Protein AF-K6UCL4-F1 (afdb_monomer_lite)

pLDDT: mean 77.64, std 16.26, range [32.66, 95.5]

Structure (mmCIF, N/CA/C/O backbone):
data_AF-K6UCL4-F1
#
_entry.id   AF-K6UCL4-F1
#
loop_
_atom_site.group_PDB
_atom_site.id
_atom_site.type_symbol
_atom_site.label_atom_id
_atom_site.label_alt_id
_atom_site.label_comp_id
_atom_site.label_asym_id
_atom_site.label_entity_id
_atom_site.label_seq_id
_atom_site.pdbx_PDB_ins_code
_atom_site.Cartn_x
_atom_site.Cartn_y
_atom_site.Cartn_z
_atom_site.occupancy
_atom_site.B_iso_or_equiv
_atom_site.auth_seq_id
_atom_site.auth_comp_id
_atom_site.auth_asym_id
_atom_site.auth_atom_id
_atom_site.pdbx_PDB_model_num
ATOM 1 N N . TYR A 1 1 ? 11.240 19.351 38.675 1.00 34.25 1 TYR A N 1
ATOM 2 C CA . TYR A 1 1 ? 10.364 18.178 38.862 1.00 34.25 1 TYR A CA 1
ATOM 3 C C . TYR A 1 1 ? 9.227 18.257 37.855 1.00 34.25 1 TYR A C 1
ATOM 5 O O . TYR A 1 1 ? 8.296 19.022 38.054 1.00 34.25 1 TYR A O 1
ATOM 13 N N . VAL A 1 2 ? 9.339 17.545 36.731 1.00 32.66 2 VAL A N 1
ATOM 14 C CA . VAL A 1 2 ? 8.250 17.438 35.746 1.00 32.66 2 VAL A CA 1
ATOM 15 C C . VAL A 1 2 ? 7.354 16.274 36.198 1.00 32.66 2 VAL A C 1
ATOM 17 O O . VAL A 1 2 ? 7.878 15.169 36.351 1.00 32.66 2 VAL A O 1
ATOM 20 N N . PRO A 1 3 ? 6.055 16.484 36.484 1.00 33.94 3 PRO A N 1
ATOM 21 C CA . PRO A 1 3 ? 5.195 15.445 37.055 1.00 33.94 3 PRO A CA 1
ATOM 22 C C . PRO A 1 3 ? 5.095 14.233 36.123 1.00 33.94 3 PRO A C 1
ATOM 24 O O . PRO A 1 3 ? 4.867 14.408 34.924 1.00 33.94 3 PRO A O 1
ATOM 27 N N . LEU A 1 4 ? 5.189 13.008 36.660 1.00 34.66 4 LEU A N 1
ATOM 28 C CA . LEU A 1 4 ? 5.074 11.750 35.896 1.00 34.66 4 LEU A CA 1
ATOM 29 C C . LEU A 1 4 ? 3.828 11.690 34.987 1.00 34.66 4 LEU A C 1
ATOM 31 O O . LEU A 1 4 ? 3.872 11.084 33.921 1.00 34.66 4 LEU A O 1
ATOM 35 N N . PHE A 1 5 ? 2.751 12.391 35.347 1.00 33.00 5 PHE A N 1
ATOM 36 C CA . PHE A 1 5 ? 1.524 12.484 34.551 1.00 33.00 5 PHE A CA 1
ATOM 37 C C . PHE A 1 5 ? 1.722 13.144 33.168 1.00 33.00 5 PHE A C 1
ATOM 39 O O . PHE A 1 5 ? 1.009 12.838 32.217 1.00 33.00 5 PHE A O 1
ATOM 46 N N . THR A 1 6 ? 2.715 14.029 33.027 1.00 33.44 6 THR A N 1
ATOM 47 C CA . THR A 1 6 ? 3.052 14.684 31.747 1.00 33.44 6 THR A CA 1
ATOM 48 C C . THR A 1 6 ? 3.948 13.828 30.849 1.00 33.44 6 THR A C 1
ATOM 50 O O . THR A 1 6 ? 3.897 13.982 29.631 1.00 33.44 6 THR A O 1
ATOM 53 N N . LYS A 1 7 ? 4.707 12.874 31.414 1.00 38.91 7 LYS A N 1
ATOM 54 C CA . LYS A 1 7 ? 5.482 11.893 30.632 1.00 38.91 7 LYS A CA 1
ATOM 55 C C . LYS A 1 7 ? 4.573 10.908 29.891 1.00 38.91 7 LYS A C 1
ATOM 57 O O . LYS A 1 7 ? 4.810 10.657 28.717 1.00 38.91 7 LYS A O 1
ATOM 62 N N . ASN A 1 8 ? 3.499 10.431 30.525 1.00 41.38 8 ASN A N 1
ATOM 63 C CA . ASN A 1 8 ? 2.565 9.501 29.875 1.00 41.38 8 ASN A CA 1
ATOM 64 C C . ASN A 1 8 ? 1.821 10.138 28.688 1.00 41.38 8 ASN A C 1
ATOM 66 O O . ASN A 1 8 ? 1.700 9.511 27.643 1.00 41.38 8 ASN A O 1
ATOM 70 N N . LYS A 1 9 ? 1.421 11.415 28.789 1.00 41.09 9 LYS A N 1
ATOM 71 C CA . LYS A 1 9 ? 0.794 12.133 27.661 1.00 41.09 9 LYS A CA 1
ATOM 72 C C . LYS A 1 9 ? 1.766 12.478 26.526 1.00 41.09 9 LYS A C 1
ATOM 74 O O . LYS A 1 9 ? 1.333 12.592 25.385 1.00 41.09 9 LYS A O 1
ATOM 79 N N . ARG A 1 10 ? 3.063 12.653 26.824 1.00 39.78 10 ARG A N 1
ATOM 80 C CA . ARG A 1 10 ? 4.113 12.846 25.804 1.00 39.78 10 ARG A CA 1
ATOM 81 C C . ARG A 1 10 ? 4.295 11.597 24.938 1.00 39.78 10 ARG A C 1
ATOM 83 O O . ARG A 1 10 ? 4.389 11.737 23.725 1.00 39.78 10 ARG A O 1
ATOM 90 N N . ASN A 1 11 ? 4.271 10.409 25.545 1.00 43.59 11 ASN A N 1
ATOM 91 C CA . ASN A 1 11 ? 4.388 9.144 24.814 1.00 43.59 11 ASN A CA 1
ATOM 92 C C . ASN A 1 11 ? 3.128 8.817 23.998 1.00 43.59 11 ASN A C 1
ATOM 94 O O . ASN A 1 11 ? 3.249 8.406 22.856 1.00 43.59 11 ASN A O 1
ATOM 98 N N . GLU A 1 12 ? 1.920 9.076 24.514 1.00 46.41 12 GLU A N 1
ATOM 99 C CA . GLU A 1 12 ? 0.680 8.804 23.760 1.00 46.41 12 GLU A CA 1
ATOM 100 C C . GLU A 1 12 ? 0.537 9.647 22.482 1.00 46.41 12 GLU A C 1
ATOM 102 O O . GLU A 1 12 ? -0.075 9.204 21.509 1.00 46.41 12 GLU A O 1
ATOM 107 N N . PHE A 1 13 ? 1.081 10.869 22.474 1.00 45.53 13 PHE A N 1
ATOM 108 C CA . PHE A 1 13 ? 0.949 11.781 21.339 1.00 45.53 13 PHE A CA 1
ATOM 109 C C . PHE A 1 13 ? 1.949 11.480 20.213 1.00 45.53 13 PHE A C 1
ATOM 111 O O . PHE A 1 13 ? 1.611 11.617 19.041 1.00 45.53 13 PHE A O 1
ATOM 118 N N . PHE A 1 14 ? 3.152 11.022 20.571 1.00 50.75 14 PHE A N 1
ATOM 119 C CA . PHE A 1 14 ? 4.206 10.607 19.644 1.00 50.75 14 PHE A CA 1
ATOM 120 C C . PHE A 1 14 ? 4.545 9.131 19.823 1.00 50.75 14 PHE A C 1
ATOM 122 O O . PHE A 1 14 ? 5.718 8.768 19.895 1.00 50.75 14 PHE A O 1
ATOM 129 N N . ASN A 1 15 ? 3.545 8.248 19.820 1.00 50.97 15 ASN A N 1
ATOM 130 C CA . ASN A 1 15 ? 3.823 6.931 19.261 1.00 50.97 15 ASN A CA 1
ATOM 131 C C . ASN A 1 15 ? 4.167 7.198 17.793 1.00 50.97 15 ASN A C 1
ATOM 133 O O . ASN A 1 15 ? 3.260 7.333 16.956 1.00 50.97 15 ASN A O 1
ATOM 137 N N . CYS A 1 16 ? 5.469 7.409 17.538 1.00 51.16 16 CYS A N 1
ATOM 138 C CA . CYS A 1 16 ? 6.082 7.544 16.227 1.00 51.16 16 CYS A CA 1
ATOM 139 C C . CYS A 1 16 ? 5.358 6.574 15.314 1.00 51.16 16 CYS A C 1
ATOM 141 O O . CYS A 1 16 ? 5.119 5.440 15.716 1.00 51.16 16 CYS A O 1
ATOM 143 N N . LEU A 1 17 ? 4.982 6.979 14.107 1.00 53.25 17 LEU A N 1
ATOM 144 C CA . LEU A 1 17 ? 4.235 6.085 13.219 1.00 53.25 17 LEU A CA 1
ATOM 145 C C . LEU A 1 17 ? 4.900 4.709 13.083 1.00 53.25 17 LEU A C 1
ATOM 147 O O . LEU A 1 17 ? 4.187 3.721 12.984 1.00 53.25 17 LEU A O 1
ATOM 151 N N . ARG A 1 18 ? 6.232 4.658 13.208 1.00 50.62 18 ARG A N 1
ATOM 152 C CA . ARG A 1 18 ? 7.056 3.444 13.236 1.00 50.62 18 ARG A CA 1
ATOM 153 C C . ARG A 1 18 ? 6.946 2.592 14.518 1.00 50.62 18 ARG A C 1
ATOM 155 O O . ARG A 1 18 ? 7.073 1.377 14.439 1.00 50.62 18 ARG A O 1
ATOM 162 N N . TYR A 1 19 ? 6.685 3.179 15.688 1.00 45.31 19 TYR A N 1
ATOM 163 C CA . TYR A 1 19 ? 6.601 2.471 16.971 1.00 45.31 19 TYR A CA 1
ATOM 164 C C . TYR A 1 19 ? 5.135 2.258 17.392 1.00 45.31 19 TYR A C 1
ATOM 166 O O . TYR A 1 19 ? 4.382 3.201 17.625 1.00 45.31 19 TYR A O 1
ATOM 174 N N . GLU A 1 20 ? 4.729 0.986 17.483 1.00 53.19 20 GLU A N 1
ATOM 175 C CA . GLU A 1 20 ? 3.413 0.528 17.970 1.00 53.19 20 GLU A CA 1
ATOM 176 C C . GLU A 1 20 ? 2.182 0.934 17.129 1.00 53.19 20 GLU A C 1
ATOM 178 O O . GLU A 1 20 ? 1.058 0.981 17.637 1.00 53.19 20 GLU A O 1
ATOM 183 N N . ASN A 1 21 ? 2.334 1.182 15.823 1.00 68.31 21 ASN A N 1
ATOM 184 C CA . ASN A 1 21 ? 1.188 1.397 14.936 1.00 68.31 21 ASN A CA 1
ATOM 185 C C . ASN A 1 21 ? 0.957 0.201 14.001 1.00 68.31 21 ASN A C 1
ATOM 187 O O . ASN A 1 21 ? 1.605 0.064 12.966 1.00 68.31 21 ASN A O 1
ATOM 191 N N . LYS A 1 22 ? -0.052 -0.619 14.319 1.00 74.81 22 LYS A N 1
ATOM 192 C CA . LYS A 1 22 ? -0.476 -1.758 13.481 1.00 74.81 22 LYS A CA 1
ATOM 193 C C . LYS A 1 22 ? -0.774 -1.362 12.030 1.00 74.81 22 LYS A C 1
ATOM 195 O O . LYS A 1 22 ? -0.586 -2.168 11.128 1.00 74.81 22 LYS A O 1
ATOM 200 N N . GLN A 1 23 ? -1.247 -0.135 11.794 1.00 75.94 23 GLN A N 1
ATOM 201 C CA . GLN A 1 23 ? -1.519 0.355 10.438 1.00 75.94 23 GLN A CA 1
ATOM 202 C C . GLN A 1 23 ? -0.229 0.653 9.672 1.00 75.94 23 GLN A C 1
ATOM 204 O O . GLN A 1 23 ? -0.173 0.395 8.475 1.00 75.94 23 GLN A O 1
ATOM 209 N N . PHE A 1 24 ? 0.798 1.159 10.359 1.00 78.94 24 PHE A N 1
ATOM 210 C CA . PHE A 1 24 ? 2.105 1.403 9.756 1.00 78.94 24 PHE A CA 1
ATOM 211 C C . PHE A 1 24 ? 2.803 0.090 9.412 1.00 78.94 24 PHE A C 1
ATOM 213 O O . PHE A 1 24 ? 3.241 -0.067 8.284 1.00 78.94 24 PHE A O 1
ATOM 220 N N . GLN A 1 25 ? 2.800 -0.886 10.324 1.00 80.19 25 GLN A N 1
ATOM 221 C CA . GLN A 1 25 ? 3.352 -2.220 10.054 1.00 80.19 25 GLN A CA 1
ATOM 222 C C . GLN A 1 25 ? 2.645 -2.909 8.879 1.00 80.19 25 GLN A C 1
ATOM 224 O O . GLN A 1 25 ? 3.291 -3.474 8.003 1.00 80.19 25 GLN A O 1
ATOM 229 N N . ALA A 1 26 ? 1.311 -2.824 8.815 1.00 81.56 26 ALA A N 1
ATOM 230 C CA . ALA A 1 26 ? 0.555 -3.369 7.690 1.00 81.56 26 ALA A CA 1
ATOM 231 C C . ALA A 1 26 ? 0.930 -2.698 6.358 1.00 81.56 26 ALA A C 1
ATOM 233 O O . ALA A 1 26 ? 1.062 -3.378 5.342 1.00 81.56 26 ALA A O 1
ATOM 234 N N . TYR A 1 27 ? 1.117 -1.375 6.362 1.00 85.69 27 TYR A N 1
ATOM 235 C CA . TYR A 1 27 ? 1.579 -0.638 5.190 1.00 85.69 27 TYR A CA 1
ATOM 236 C C . TYR A 1 27 ? 3.010 -1.007 4.799 1.00 85.69 27 TYR A C 1
ATOM 238 O O . TYR A 1 27 ? 3.259 -1.266 3.629 1.00 85.69 27 TYR A O 1
ATOM 246 N N . GLU A 1 28 ? 3.933 -1.062 5.756 1.00 84.38 28 GLU A N 1
ATOM 247 C CA . GLU A 1 28 ? 5.339 -1.388 5.526 1.00 84.38 28 GLU A CA 1
ATOM 248 C C . GLU A 1 28 ? 5.485 -2.786 4.919 1.00 84.38 28 GLU A C 1
ATOM 250 O O . GLU A 1 28 ? 6.090 -2.937 3.858 1.00 84.38 28 GLU A O 1
ATOM 255 N N . ASN A 1 29 ? 4.830 -3.788 5.513 1.00 84.19 29 ASN A N 1
ATOM 256 C CA . ASN A 1 29 ? 4.817 -5.154 4.991 1.00 84.19 29 ASN A CA 1
ATOM 257 C C . ASN A 1 29 ? 4.243 -5.208 3.570 1.00 84.19 29 ASN A C 1
ATOM 259 O O . ASN A 1 29 ? 4.795 -5.873 2.692 1.00 84.19 29 ASN A O 1
ATOM 263 N N . PHE A 1 30 ? 3.153 -4.477 3.315 1.00 86.94 30 PHE A N 1
ATOM 264 C CA . PHE A 1 30 ? 2.567 -4.418 1.979 1.00 86.94 30 PHE A CA 1
ATOM 265 C C . PHE A 1 30 ? 3.466 -3.676 0.978 1.00 86.94 30 PHE A C 1
ATOM 267 O O . PHE A 1 30 ? 3.543 -4.070 -0.183 1.00 86.94 30 PHE A O 1
ATOM 274 N N . SER A 1 31 ? 4.166 -2.626 1.408 1.00 87.31 31 SER A N 1
ATOM 275 C CA . SER A 1 31 ? 5.100 -1.871 0.572 1.00 87.31 31 SER A CA 1
ATOM 276 C C . SER A 1 31 ? 6.288 -2.741 0.155 1.00 87.31 31 SER A C 1
ATOM 278 O O . SER A 1 31 ? 6.626 -2.783 -1.026 1.00 87.31 31 SER A O 1
ATOM 280 N N . LYS A 1 32 ? 6.840 -3.533 1.085 1.00 87.88 32 LYS A N 1
ATOM 281 C CA . LYS A 1 32 ? 7.870 -4.543 0.790 1.00 87.88 32 LYS A CA 1
ATOM 282 C C . LYS A 1 32 ? 7.370 -5.577 -0.226 1.00 87.88 32 LYS A C 1
ATOM 284 O O . LYS A 1 32 ? 8.038 -5.828 -1.227 1.00 87.88 32 LYS A O 1
ATOM 289 N N . LYS A 1 33 ? 6.156 -6.118 -0.028 1.00 88.75 33 LYS A N 1
ATOM 290 C CA . LYS A 1 33 ? 5.506 -7.033 -0.991 1.00 88.75 33 LYS A CA 1
ATOM 291 C C . LYS A 1 33 ? 5.385 -6.403 -2.380 1.00 88.75 33 LYS A C 1
ATOM 293 O O . LYS A 1 33 ? 5.701 -7.043 -3.381 1.00 88.75 33 LYS A O 1
ATOM 298 N N . TYR A 1 34 ? 4.911 -5.161 -2.434 1.00 90.38 34 TYR A N 1
ATOM 299 C CA . TYR A 1 34 ? 4.743 -4.421 -3.677 1.00 90.38 34 TYR A CA 1
ATOM 300 C C . TYR A 1 34 ? 6.067 -4.257 -4.424 1.00 90.38 34 TYR A C 1
ATOM 302 O O . TYR A 1 34 ? 6.111 -4.522 -5.623 1.00 90.38 34 TYR A O 1
ATOM 310 N N . GLU A 1 35 ? 7.137 -3.871 -3.727 1.00 90.25 35 GLU A N 1
ATOM 311 C CA . GLU A 1 35 ? 8.439 -3.631 -4.353 1.00 90.25 35 GLU A CA 1
ATOM 312 C C . GLU A 1 35 ? 9.033 -4.914 -4.951 1.00 90.25 35 GLU A C 1
ATOM 314 O O . GLU A 1 35 ? 9.558 -4.898 -6.063 1.00 90.25 35 GLU A O 1
ATOM 319 N N . ILE A 1 36 ? 8.853 -6.056 -4.284 1.00 89.38 36 ILE A N 1
ATOM 320 C CA . ILE A 1 36 ? 9.307 -7.359 -4.791 1.00 89.38 36 ILE A CA 1
ATOM 321 C C . ILE A 1 36 ? 8.511 -7.794 -6.026 1.00 89.38 36 ILE A C 1
ATOM 323 O O . ILE A 1 36 ? 9.095 -8.242 -7.015 1.00 89.38 36 ILE A O 1
ATOM 327 N N . GLU A 1 37 ? 7.184 -7.638 -6.013 1.00 89.88 37 GLU A N 1
ATOM 328 C CA . GLU A 1 37 ? 6.360 -7.924 -7.195 1.00 89.88 37 GLU A CA 1
ATOM 329 C C . GLU A 1 37 ? 6.700 -6.982 -8.358 1.00 89.88 37 GLU A C 1
ATOM 331 O O . GLU A 1 37 ? 6.804 -7.413 -9.506 1.00 89.88 37 GLU A O 1
ATOM 336 N N . LYS A 1 38 ? 6.936 -5.699 -8.082 1.00 91.00 38 LYS A N 1
ATOM 337 C CA . LYS A 1 38 ? 7.383 -4.726 -9.083 1.00 91.00 38 LYS A CA 1
ATOM 338 C C . LYS A 1 38 ? 8.733 -5.126 -9.685 1.00 91.00 38 LYS A C 1
ATOM 340 O O . LYS A 1 38 ? 8.862 -5.152 -10.911 1.00 91.00 38 LYS A O 1
ATOM 345 N N . TYR A 1 39 ? 9.706 -5.516 -8.862 1.00 89.88 39 TYR A N 1
ATOM 346 C CA . TYR A 1 39 ? 11.016 -5.965 -9.332 1.00 89.88 39 TYR A CA 1
ATOM 347 C C . TYR A 1 39 ? 10.941 -7.251 -10.168 1.00 89.88 39 TYR A C 1
ATOM 349 O O . TYR A 1 39 ? 11.591 -7.362 -11.206 1.00 89.88 39 TYR A O 1
ATOM 357 N N . LYS A 1 40 ? 10.073 -8.198 -9.799 1.00 91.25 40 LYS A N 1
ATOM 358 C CA . LYS A 1 40 ? 9.776 -9.388 -10.615 1.00 91.25 40 LYS A CA 1
ATOM 359 C C . LYS A 1 40 ? 9.332 -9.019 -12.032 1.00 91.25 40 LYS A C 1
ATOM 361 O O . LYS A 1 40 ? 9.823 -9.594 -13.006 1.00 91.25 40 LYS A O 1
ATOM 366 N N . TYR A 1 41 ? 8.434 -8.042 -12.165 1.00 90.56 41 TYR A N 1
ATOM 367 C CA . TYR A 1 41 ? 8.007 -7.538 -13.473 1.00 90.56 41 TYR A CA 1
ATOM 368 C C . TYR A 1 41 ? 9.140 -6.830 -14.226 1.00 90.56 41 TYR A C 1
ATOM 370 O O . TYR A 1 41 ? 9.269 -7.015 -15.439 1.00 90.56 41 TYR A O 1
ATOM 378 N N . TYR A 1 42 ? 9.993 -6.078 -13.524 1.00 90.75 42 TYR A N 1
ATOM 379 C CA . TYR A 1 42 ? 11.180 -5.460 -14.117 1.00 90.75 42 TYR A CA 1
ATOM 380 C C . TYR A 1 42 ? 12.137 -6.508 -14.702 1.00 90.75 42 TYR A C 1
ATOM 382 O O . TYR A 1 42 ? 12.512 -6.413 -15.872 1.00 90.75 42 TYR A O 1
ATOM 390 N N . LEU A 1 43 ? 12.483 -7.548 -13.936 1.00 90.06 43 LEU A N 1
ATOM 391 C CA . LEU A 1 43 ? 13.353 -8.635 -14.395 1.00 90.06 43 LEU A CA 1
ATOM 392 C C . LEU A 1 43 ? 12.792 -9.328 -15.641 1.00 90.06 43 LEU A C 1
ATOM 394 O O . LEU A 1 43 ? 13.528 -9.577 -16.602 1.00 90.06 43 LEU A O 1
ATOM 398 N N . LYS A 1 44 ? 11.479 -9.567 -15.665 1.00 89.62 44 LYS A N 1
ATOM 399 C CA . LYS A 1 44 ? 10.789 -10.169 -16.808 1.00 89.62 44 LYS A CA 1
ATOM 400 C C . LYS A 1 44 ? 10.896 -9.304 -18.066 1.00 89.62 44 LYS A C 1
ATOM 402 O O . LYS A 1 44 ? 11.179 -9.828 -19.140 1.00 89.62 44 LYS A O 1
ATOM 407 N N . VAL A 1 45 ? 10.693 -7.992 -17.951 1.00 89.19 45 VAL A N 1
ATOM 408 C CA . VAL A 1 45 ? 10.642 -7.076 -19.105 1.00 89.19 45 VAL A CA 1
ATOM 409 C C . VAL A 1 45 ? 12.026 -6.634 -19.572 1.00 89.19 45 VAL A C 1
ATOM 411 O O . VAL A 1 45 ? 12.341 -6.745 -20.756 1.00 89.19 45 VAL A O 1
ATOM 414 N N . GLU A 1 46 ? 12.860 -6.133 -18.663 1.00 90.0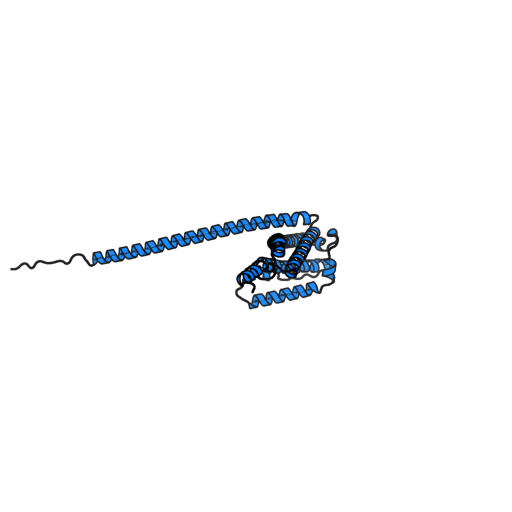6 46 GLU A N 1
ATOM 415 C CA . GLU A 1 46 ? 14.140 -5.502 -19.008 1.00 90.06 46 GLU A CA 1
ATOM 416 C C . GLU A 1 46 ? 15.290 -6.504 -19.098 1.00 90.06 46 GLU A C 1
ATOM 418 O O . GLU A 1 46 ? 16.278 -6.255 -19.794 1.00 90.06 46 GLU A O 1
ATOM 423 N N . ARG A 1 47 ? 15.182 -7.644 -18.405 1.00 86.88 47 ARG A N 1
ATOM 424 C CA . ARG A 1 47 ? 16.232 -8.677 -18.385 1.00 86.88 47 ARG A CA 1
ATOM 425 C C . ARG A 1 47 ? 15.817 -9.999 -19.009 1.00 86.88 47 ARG A C 1
ATOM 427 O O . ARG A 1 47 ? 16.690 -10.827 -19.250 1.00 86.88 47 ARG A O 1
ATOM 434 N N . LYS A 1 48 ? 14.529 -10.183 -19.318 1.00 88.06 48 LYS A N 1
ATOM 435 C CA . LYS A 1 48 ? 13.971 -11.447 -19.830 1.00 88.06 48 LYS A CA 1
ATOM 436 C C . LYS A 1 48 ? 14.229 -12.626 -18.884 1.00 88.06 48 LYS A C 1
ATOM 438 O O . LYS A 1 48 ? 14.391 -13.756 -19.335 1.00 88.06 48 LYS A O 1
ATOM 443 N N . ILE A 1 49 ? 14.284 -12.349 -17.580 1.00 88.38 49 ILE A N 1
ATOM 444 C CA . ILE A 1 49 ? 14.446 -13.351 -16.525 1.00 88.38 49 ILE A CA 1
ATOM 445 C C . ILE A 1 49 ? 13.081 -13.560 -15.881 1.00 88.38 49 ILE A C 1
ATOM 447 O O . ILE A 1 49 ? 12.478 -12.616 -15.373 1.00 88.38 49 ILE A O 1
ATOM 451 N N . GLU A 1 50 ? 12.594 -14.795 -15.895 1.00 83.31 50 GLU A N 1
ATOM 452 C CA . GLU A 1 50 ? 11.359 -15.158 -15.212 1.00 83.31 50 GLU A CA 1
ATOM 453 C C . GLU A 1 50 ? 11.687 -15.663 -13.808 1.00 83.31 50 GLU A C 1
ATOM 455 O O . GLU A 1 50 ? 12.432 -16.629 -13.643 1.00 83.31 50 GLU A O 1
ATOM 460 N N . VAL A 1 51 ? 11.154 -14.983 -12.792 1.00 82.81 51 VAL A N 1
ATOM 461 C CA . VAL A 1 51 ? 11.371 -15.340 -11.389 1.00 82.81 51 VAL A CA 1
ATOM 462 C C . VAL A 1 51 ? 10.037 -15.586 -10.706 1.00 82.81 51 VAL A C 1
ATOM 464 O O . VAL A 1 51 ? 9.084 -14.827 -10.883 1.00 82.81 51 VAL A O 1
ATOM 467 N N . ASN A 1 52 ? 9.969 -16.649 -9.908 1.00 78.75 52 ASN A N 1
ATOM 468 C CA . ASN A 1 52 ? 8.785 -17.005 -9.139 1.00 78.75 52 ASN A CA 1
ATOM 469 C C . ASN A 1 52 ? 9.013 -16.730 -7.646 1.00 78.75 52 ASN A C 1
ATOM 471 O O . ASN A 1 52 ? 9.209 -17.653 -6.858 1.00 78.75 52 ASN A O 1
ATOM 475 N N . TYR A 1 53 ? 9.039 -15.449 -7.271 1.00 80.38 53 TYR A N 1
ATOM 476 C CA . TYR A 1 53 ? 9.031 -15.062 -5.859 1.00 80.38 53 TYR A CA 1
ATOM 477 C C . TYR A 1 53 ? 7.663 -15.379 -5.253 1.00 80.38 53 TYR A C 1
ATOM 479 O O . TYR A 1 53 ? 6.635 -14.975 -5.802 1.00 80.38 53 TYR A O 1
ATOM 487 N N . ASN A 1 54 ? 7.655 -16.099 -4.130 1.00 73.88 54 ASN A N 1
ATOM 488 C CA . ASN A 1 54 ? 6.434 -16.385 -3.389 1.00 73.88 54 ASN A CA 1
ATOM 489 C C . ASN A 1 54 ? 6.164 -15.248 -2.394 1.00 73.88 54 ASN A C 1
ATOM 491 O O . ASN A 1 54 ? 6.700 -15.238 -1.288 1.00 73.88 54 ASN A O 1
ATOM 495 N N . THR A 1 55 ? 5.355 -14.273 -2.804 1.00 70.31 55 THR A N 1
ATOM 496 C CA . THR A 1 55 ? 5.019 -13.097 -1.984 1.00 70.31 55 THR A CA 1
ATOM 497 C C . THR A 1 55 ? 3.714 -13.253 -1.193 1.00 70.31 55 THR A C 1
ATOM 499 O O . THR A 1 55 ? 3.370 -12.393 -0.378 1.00 70.31 55 THR A O 1
ATOM 502 N N . ASP A 1 56 ? 2.990 -14.359 -1.384 1.00 67.81 56 ASP A N 1
ATOM 503 C CA . ASP A 1 56 ? 1.735 -14.656 -0.676 1.00 67.81 56 ASP A CA 1
ATOM 504 C C . ASP A 1 56 ? 1.965 -15.113 0.769 1.00 67.81 56 ASP A C 1
ATOM 506 O O . ASP A 1 56 ? 1.090 -14.957 1.614 1.00 67.81 56 ASP A O 1
ATOM 510 N N . ILE A 1 57 ? 3.200 -15.509 1.087 1.00 61.75 57 ILE A N 1
ATOM 511 C CA . ILE A 1 57 ? 3.679 -15.831 2.437 1.00 61.75 57 ILE A CA 1
ATOM 512 C C . ILE A 1 57 ? 3.411 -14.686 3.443 1.00 61.75 57 ILE A C 1
ATOM 514 O O . ILE A 1 57 ? 3.168 -14.942 4.620 1.00 61.75 57 ILE A O 1
ATOM 518 N N . LEU A 1 58 ? 3.391 -13.419 3.000 1.00 56.44 58 LEU A N 1
ATOM 519 C CA . LEU A 1 58 ? 3.086 -12.262 3.864 1.00 56.44 58 LEU A CA 1
ATOM 520 C C . LEU A 1 58 ? 1.597 -12.117 4.202 1.00 56.44 58 LEU A C 1
ATOM 522 O O . LEU A 1 58 ? 1.261 -11.492 5.207 1.00 56.44 58 LEU A O 1
ATOM 526 N N . GLU A 1 59 ? 0.697 -12.665 3.382 1.00 57.41 59 GLU A N 1
ATOM 527 C CA . GLU A 1 59 ? -0.745 -12.664 3.671 1.00 57.41 59 GLU A CA 1
ATOM 528 C C . GLU A 1 59 ? -1.110 -13.743 4.711 1.00 57.41 59 GLU A C 1
ATOM 530 O O . GLU A 1 59 ? -2.146 -13.641 5.370 1.00 57.41 59 GLU A O 1
ATOM 535 N N . GLU A 1 60 ? -0.220 -14.722 4.918 1.00 51.75 60 GLU A N 1
ATOM 536 C CA . GLU A 1 60 ? -0.349 -15.836 5.866 1.00 51.75 60 GLU A CA 1
ATOM 537 C C . GLU A 1 60 ? 0.341 -15.597 7.223 1.00 51.75 60 GLU A C 1
ATOM 539 O O . GLU A 1 60 ? 0.316 -16.483 8.081 1.00 51.75 60 GLU A O 1
ATOM 544 N N . LEU A 1 61 ? 0.903 -14.403 7.466 1.00 52.19 61 LEU A N 1
ATOM 545 C CA . LEU A 1 61 ? 1.459 -13.987 8.765 1.00 52.19 61 LEU A CA 1
ATOM 546 C C . LEU A 1 61 ? 0.343 -13.804 9.819 1.00 52.19 61 LEU A C 1
ATOM 548 O O . LEU A 1 61 ? -0.027 -12.699 10.207 1.00 52.19 61 LEU A O 1
ATOM 552 N N . ASN A 1 62 ? -0.247 -14.920 10.235 1.00 49.69 62 ASN A N 1
ATOM 553 C CA . ASN A 1 62 ? -1.121 -15.107 11.396 1.00 49.69 62 ASN A CA 1
ATOM 554 C C . ASN A 1 62 ? -0.902 -16.509 12.001 1.00 49.69 62 ASN A C 1
ATOM 556 O O . ASN A 1 62 ? -1.764 -17.015 12.721 1.00 49.69 62 ASN A O 1
ATOM 560 N N . SER A 1 63 ? 0.205 -17.174 11.657 1.00 51.03 63 SER A N 1
ATOM 561 C CA . SER A 1 63 ? 0.492 -18.524 12.131 1.00 51.03 63 SER A CA 1
ATOM 562 C C . SER A 1 63 ? 1.062 -18.476 13.551 1.00 51.03 63 SER A C 1
ATOM 564 O O . SER A 1 63 ? 1.904 -17.641 13.855 1.00 51.03 63 SER A O 1
ATOM 566 N N . ASP A 1 64 ? 0.642 -19.387 14.431 1.00 52.84 64 ASP A N 1
ATOM 567 C CA . ASP A 1 64 ? 1.126 -19.478 15.822 1.00 52.84 64 ASP A CA 1
ATOM 568 C C . ASP A 1 64 ? 2.630 -19.862 15.933 1.00 52.84 64 ASP A C 1
ATOM 570 O O . ASP A 1 64 ? 3.138 -20.121 17.026 1.00 52.84 64 ASP A O 1
ATOM 574 N N . SER A 1 65 ? 3.363 -19.935 14.811 1.00 60.84 65 SER A N 1
ATOM 575 C CA . SER A 1 65 ? 4.751 -20.395 14.726 1.00 60.84 65 SER A CA 1
ATOM 576 C C . SER A 1 65 ? 5.730 -19.240 14.493 1.00 60.84 65 SER A C 1
ATOM 578 O O . SER A 1 65 ? 6.088 -18.904 13.367 1.00 60.84 65 SER A O 1
ATOM 580 N N . HIS A 1 66 ? 6.259 -18.703 15.593 1.00 67.12 66 HIS A N 1
ATOM 581 C CA . HIS A 1 66 ? 7.262 -17.629 15.609 1.00 67.12 66 HIS A CA 1
ATOM 582 C C . HIS A 1 66 ? 8.546 -17.947 14.795 1.00 67.12 66 HIS A C 1
ATOM 584 O O . HIS A 1 66 ? 9.278 -17.044 14.387 1.00 67.12 66 HIS A O 1
ATOM 590 N N . GLU A 1 67 ? 8.870 -19.223 14.555 1.00 69.88 67 GLU A N 1
ATOM 591 C CA . GLU A 1 67 ? 10.015 -19.604 13.710 1.00 69.88 67 GLU A CA 1
ATOM 592 C C . GLU A 1 67 ? 9.738 -19.452 12.213 1.00 69.88 67 GLU A C 1
ATOM 594 O O . GLU A 1 67 ? 10.654 -19.121 11.456 1.00 69.88 67 GLU A O 1
ATOM 599 N N . LEU A 1 68 ? 8.500 -19.708 11.781 1.00 70.88 68 LEU A N 1
ATOM 600 C CA . LEU A 1 68 ? 8.109 -19.581 10.382 1.00 70.88 68 LEU A CA 1
ATOM 601 C C . LEU A 1 68 ? 8.111 -18.106 9.975 1.00 70.88 68 LEU A C 1
ATOM 603 O O . LEU A 1 68 ? 8.727 -17.754 8.972 1.00 70.88 68 LEU A O 1
ATOM 607 N N . ASP A 1 69 ? 7.540 -17.248 10.820 1.00 71.25 69 ASP A N 1
ATOM 608 C CA . ASP A 1 69 ? 7.522 -15.797 10.622 1.00 71.25 69 ASP A CA 1
ATOM 609 C C . ASP A 1 69 ? 8.945 -15.238 10.468 1.00 71.25 69 ASP A C 1
ATOM 611 O O . ASP A 1 69 ? 9.230 -14.502 9.526 1.00 71.25 69 ASP A O 1
ATOM 615 N N . ARG A 1 70 ? 9.886 -15.689 11.310 1.00 78.12 70 ARG A N 1
ATOM 616 C CA . ARG A 1 70 ? 11.292 -15.260 11.240 1.00 78.12 70 ARG A CA 1
ATOM 617 C C . ARG A 1 70 ? 11.989 -15.687 9.946 1.00 78.12 70 ARG A C 1
ATOM 619 O O . ARG A 1 70 ? 12.778 -14.925 9.394 1.00 78.12 70 ARG A O 1
ATOM 626 N N . LYS A 1 71 ? 11.742 -16.911 9.470 1.00 80.00 71 LYS A N 1
ATOM 627 C CA . LYS A 1 71 ? 12.303 -17.397 8.195 1.00 80.00 71 LYS A CA 1
ATOM 628 C C . LYS A 1 71 ? 11.729 -16.627 7.012 1.00 80.00 71 LYS A C 1
ATOM 630 O O . LYS A 1 71 ? 12.466 -16.302 6.085 1.00 80.00 71 LYS A O 1
ATOM 635 N N . ASN A 1 72 ? 10.437 -16.320 7.067 1.00 78.38 72 ASN A N 1
ATOM 636 C CA . ASN A 1 72 ? 9.763 -15.530 6.049 1.00 78.38 72 ASN A CA 1
ATOM 637 C C . ASN A 1 72 ? 10.356 -14.119 5.999 1.00 78.38 72 ASN A C 1
ATOM 639 O O . ASN A 1 72 ? 10.767 -13.681 4.931 1.00 78.38 72 ASN A O 1
ATOM 643 N N . GLU A 1 73 ? 10.502 -13.447 7.143 1.00 79.31 73 GLU A N 1
ATOM 644 C CA . GLU A 1 73 ? 11.169 -12.141 7.231 1.00 79.31 73 GLU A CA 1
ATOM 645 C C . GLU A 1 73 ? 12.581 -12.174 6.631 1.00 79.31 73 GLU A C 1
ATOM 647 O O . GLU A 1 73 ? 12.897 -11.351 5.778 1.00 79.31 73 GLU A O 1
ATOM 652 N N . GLN A 1 74 ? 13.408 -13.162 6.992 1.00 84.50 74 GLN A N 1
ATOM 653 C CA . GLN A 1 74 ? 14.761 -13.306 6.434 1.00 84.50 74 GLN A CA 1
ATOM 654 C C . GLN A 1 74 ? 14.767 -13.493 4.912 1.00 84.50 74 GLN A C 1
ATOM 656 O O . GLN A 1 74 ? 15.629 -12.943 4.228 1.00 84.50 74 GLN A O 1
ATOM 661 N N . TYR A 1 75 ? 13.812 -14.253 4.375 1.00 84.19 75 TYR A N 1
ATOM 662 C CA . TYR A 1 75 ? 13.654 -14.417 2.932 1.00 84.19 75 TYR A CA 1
ATOM 663 C C . TYR A 1 75 ? 13.324 -13.085 2.247 1.00 84.19 75 TYR A C 1
ATOM 665 O O . TYR A 1 75 ? 13.937 -12.748 1.236 1.00 84.19 75 TYR A O 1
ATOM 673 N N . PHE A 1 76 ? 12.399 -12.306 2.814 1.00 81.31 76 PHE A N 1
ATOM 674 C CA . PHE A 1 76 ? 12.027 -10.999 2.273 1.00 81.31 76 PHE A CA 1
ATOM 675 C C . PHE A 1 76 ? 13.177 -9.996 2.327 1.00 81.31 76 PHE A C 1
ATOM 677 O O . PHE A 1 76 ? 13.434 -9.339 1.324 1.00 81.31 76 PHE A O 1
ATOM 684 N N . GLU A 1 77 ? 13.892 -9.911 3.448 1.00 85.44 77 GLU A N 1
ATOM 685 C CA . GLU A 1 77 ? 15.049 -9.017 3.570 1.00 85.44 77 GLU A CA 1
ATOM 686 C C . GLU A 1 77 ? 16.152 -9.391 2.570 1.00 85.44 77 GLU A C 1
ATOM 688 O O . GLU A 1 77 ? 16.678 -8.514 1.896 1.00 85.44 77 GLU A O 1
ATOM 693 N N . SER A 1 78 ? 16.416 -10.685 2.352 1.00 87.50 78 SER A N 1
ATOM 694 C CA . SER A 1 78 ? 17.369 -11.118 1.318 1.00 87.50 78 SER A CA 1
ATOM 695 C C . SER A 1 78 ? 16.955 -10.683 -0.092 1.00 87.50 78 SER A C 1
ATOM 697 O O . SER A 1 78 ? 17.812 -10.300 -0.884 1.00 87.50 78 SER A O 1
ATOM 699 N N . LEU A 1 79 ? 15.661 -10.745 -0.428 1.00 86.88 79 LEU A N 1
ATOM 700 C CA . LEU A 1 79 ? 15.170 -10.275 -1.727 1.00 86.88 79 LEU A CA 1
ATOM 701 C C . LEU A 1 79 ? 15.269 -8.754 -1.858 1.00 86.88 79 LEU A C 1
ATOM 703 O O . LEU A 1 79 ? 15.583 -8.252 -2.934 1.00 86.88 79 LEU A O 1
ATOM 707 N N . LEU A 1 80 ? 14.981 -8.021 -0.784 1.00 86.69 80 LEU A N 1
ATOM 708 C CA . LEU A 1 80 ? 15.099 -6.566 -0.762 1.00 86.69 80 LEU A CA 1
ATOM 709 C C . LEU A 1 80 ? 16.558 -6.128 -0.896 1.00 86.69 80 LEU A C 1
ATOM 711 O O . LEU A 1 80 ? 16.832 -5.210 -1.663 1.00 86.69 80 LEU A O 1
ATOM 715 N N . ASP A 1 81 ? 17.491 -6.820 -0.244 1.00 86.88 81 ASP A N 1
ATOM 716 C CA . ASP A 1 81 ? 18.925 -6.577 -0.404 1.00 86.88 81 ASP A CA 1
ATOM 717 C C . ASP A 1 81 ? 19.359 -6.755 -1.866 1.00 86.88 81 ASP A C 1
ATOM 719 O O . ASP A 1 81 ? 20.061 -5.901 -2.410 1.00 86.88 81 ASP A O 1
ATOM 723 N N . ASP A 1 82 ? 18.903 -7.812 -2.546 1.00 85.94 82 ASP A N 1
ATOM 724 C CA . ASP A 1 82 ? 19.177 -8.011 -3.975 1.00 85.94 82 ASP A CA 1
ATOM 725 C C . ASP A 1 82 ? 18.626 -6.858 -4.835 1.00 85.94 82 ASP A C 1
ATOM 727 O O . ASP A 1 82 ? 19.288 -6.411 -5.775 1.00 85.94 82 ASP A O 1
ATOM 731 N N . ILE A 1 83 ? 17.433 -6.352 -4.505 1.00 87.06 83 ILE A N 1
ATOM 732 C CA . ILE A 1 83 ? 16.799 -5.215 -5.192 1.00 87.06 83 ILE A CA 1
ATOM 733 C C . ILE A 1 83 ? 17.601 -3.932 -4.974 1.00 87.06 83 ILE A C 1
ATOM 735 O O . ILE A 1 83 ? 17.898 -3.217 -5.932 1.00 87.06 83 ILE A O 1
ATOM 739 N N . TYR A 1 84 ? 17.961 -3.627 -3.729 1.00 85.44 84 TYR A N 1
ATOM 740 C CA . TYR A 1 84 ? 18.668 -2.396 -3.379 1.00 85.44 84 TYR A CA 1
ATOM 741 C C . TYR A 1 84 ? 20.099 -2.366 -3.914 1.00 85.44 84 TYR A C 1
ATOM 743 O O . TYR A 1 84 ? 20.619 -1.294 -4.227 1.00 85.44 84 TYR A O 1
ATOM 751 N N . ASN A 1 85 ? 20.718 -3.533 -4.089 1.00 87.81 85 ASN A N 1
ATOM 752 C CA . ASN A 1 85 ? 22.030 -3.655 -4.718 1.00 87.81 85 ASN A CA 1
ATOM 753 C C . ASN A 1 85 ? 21.975 -3.576 -6.257 1.00 87.81 85 ASN A C 1
ATOM 755 O O . ASN A 1 85 ? 23.016 -3.425 -6.908 1.00 87.81 85 ASN A O 1
ATOM 759 N N . ASP A 1 86 ? 20.788 -3.628 -6.867 1.00 88.31 86 ASP A N 1
ATOM 760 C CA . ASP A 1 86 ? 20.623 -3.519 -8.313 1.00 88.31 86 ASP A CA 1
ATOM 761 C C . ASP A 1 86 ? 20.645 -2.059 -8.796 1.00 88.31 86 ASP A C 1
ATOM 763 O O . ASP A 1 86 ? 19.623 -1.390 -8.973 1.00 88.31 86 ASP A O 1
ATOM 767 N N . GLN A 1 87 ? 21.850 -1.578 -9.106 1.00 88.50 87 GLN A N 1
ATOM 768 C CA . GLN A 1 87 ? 22.076 -0.218 -9.609 1.00 88.50 87 GLN A CA 1
ATOM 769 C C . GLN A 1 87 ? 21.323 0.096 -10.910 1.00 88.50 87 GLN A C 1
ATOM 771 O O . GLN A 1 87 ? 20.969 1.251 -11.155 1.00 88.50 87 GLN A O 1
ATOM 776 N N . LYS A 1 88 ? 21.085 -0.907 -11.768 1.00 88.06 88 LYS A N 1
ATOM 777 C CA . LYS A 1 88 ? 20.365 -0.685 -13.027 1.00 88.06 88 LYS A CA 1
ATOM 778 C C . LYS A 1 88 ? 18.876 -0.498 -12.749 1.00 88.06 88 LYS A C 1
ATOM 780 O O . LYS A 1 88 ? 18.277 0.417 -13.304 1.00 88.06 88 LYS A O 1
ATOM 785 N N . TYR A 1 89 ? 18.303 -1.319 -11.870 1.00 86.00 89 TYR A N 1
ATOM 786 C CA . TYR A 1 89 ? 16.913 -1.168 -11.447 1.00 86.00 89 TYR A CA 1
ATOM 787 C C . TYR A 1 89 ? 16.664 0.180 -10.768 1.00 86.00 89 TYR A C 1
ATOM 789 O O . TYR A 1 89 ? 15.683 0.846 -11.101 1.00 86.00 89 TYR A O 1
ATOM 797 N N . ALA A 1 90 ? 17.573 0.601 -9.880 1.00 83.88 90 ALA A N 1
ATOM 798 C CA . ALA A 1 90 ? 17.499 1.902 -9.222 1.00 83.88 90 ALA A CA 1
ATOM 799 C C . ALA A 1 90 ? 17.437 3.038 -10.254 1.00 83.88 90 ALA A C 1
ATOM 801 O O . ALA A 1 90 ? 16.492 3.822 -10.247 1.00 83.88 90 ALA A O 1
ATOM 802 N N . LYS A 1 91 ? 18.374 3.051 -11.212 1.00 84.75 91 LYS A N 1
ATOM 803 C CA . LYS A 1 91 ? 18.440 4.068 -12.269 1.00 84.75 91 LYS A CA 1
ATOM 804 C C . LYS A 1 91 ? 17.218 4.059 -13.194 1.00 84.75 91 LYS A C 1
ATOM 806 O O . LYS A 1 91 ? 16.697 5.114 -13.539 1.00 84.75 91 LYS A O 1
ATOM 811 N N . ASP A 1 92 ? 16.749 2.879 -13.594 1.00 82.31 92 ASP A N 1
ATOM 812 C CA . ASP A 1 92 ? 15.584 2.735 -14.480 1.00 82.31 92 ASP A CA 1
ATOM 813 C C . ASP A 1 92 ? 14.256 3.081 -13.771 1.00 82.31 92 ASP A C 1
ATOM 815 O O . ASP A 1 92 ? 13.234 3.287 -14.433 1.00 82.31 92 ASP A O 1
ATOM 819 N N . SER A 1 93 ? 14.261 3.139 -12.436 1.00 79.06 93 SER A N 1
ATOM 820 C CA . SER A 1 93 ? 13.100 3.456 -11.596 1.00 79.06 93 SER A CA 1
ATOM 821 C C . SER A 1 93 ? 13.112 4.884 -11.040 1.00 79.06 93 SER A C 1
ATOM 823 O O . SER A 1 93 ? 12.161 5.268 -10.358 1.00 79.06 93 SER A O 1
ATOM 825 N N . GLU A 1 94 ? 14.137 5.683 -11.351 1.00 80.56 94 GLU A N 1
ATOM 826 C CA . GLU A 1 94 ? 14.199 7.096 -10.973 1.00 80.56 94 GLU A CA 1
ATOM 827 C C . GLU A 1 94 ? 13.024 7.902 -11.557 1.00 80.56 94 GLU A C 1
ATOM 829 O O . GLU A 1 94 ? 12.411 7.555 -12.578 1.00 80.56 94 GLU A O 1
ATOM 834 N N . LEU A 1 95 ? 12.714 9.018 -10.890 1.00 76.56 95 LEU A N 1
ATOM 835 C CA . LEU A 1 95 ? 11.719 9.986 -11.338 1.00 76.56 95 LEU A CA 1
ATOM 836 C C . LEU A 1 95 ? 12.164 10.608 -12.666 1.00 76.56 95 LEU A C 1
ATOM 838 O O . LEU A 1 95 ? 13.024 11.484 -12.716 1.00 76.56 95 LEU A O 1
ATOM 842 N N . CYS A 1 96 ? 11.547 10.164 -13.754 1.00 79.88 96 CYS A N 1
ATOM 843 C CA . CYS A 1 96 ? 11.758 10.701 -15.090 1.00 79.88 96 CYS A CA 1
ATOM 844 C C . CYS A 1 96 ? 10.406 10.971 -15.758 1.00 79.88 96 CYS A C 1
ATOM 846 O O . CYS A 1 96 ? 9.374 11.038 -15.097 1.00 79.88 96 CYS A O 1
ATOM 848 N N . ASP A 1 97 ? 10.375 11.186 -17.070 1.00 84.12 97 ASP A N 1
ATOM 849 C CA . ASP A 1 97 ? 9.095 11.286 -17.766 1.00 84.12 97 ASP A CA 1
ATOM 850 C C . ASP A 1 97 ? 8.377 9.919 -17.715 1.00 84.12 97 ASP A C 1
ATOM 852 O O . ASP A 1 97 ? 8.896 8.941 -18.271 1.00 84.12 97 ASP A O 1
ATOM 856 N N . PRO A 1 98 ? 7.165 9.829 -17.120 1.00 86.94 98 PRO A N 1
ATOM 857 C CA . PRO A 1 98 ? 6.434 8.569 -16.979 1.00 86.94 98 PRO A CA 1
ATOM 858 C C . PRO A 1 98 ? 6.197 7.837 -18.303 1.00 86.94 98 PRO A C 1
ATOM 860 O O . PRO A 1 98 ? 5.889 6.645 -18.306 1.00 86.94 98 PRO A O 1
ATOM 863 N N . ARG A 1 99 ? 6.284 8.538 -19.443 1.00 84.94 99 ARG A N 1
ATOM 864 C CA . ARG A 1 99 ? 6.105 7.982 -20.792 1.00 84.94 99 ARG A CA 1
ATOM 865 C C . ARG A 1 99 ? 7.236 7.058 -21.232 1.00 84.94 99 ARG A C 1
ATOM 867 O O . ARG A 1 99 ? 6.984 6.196 -22.070 1.00 84.94 99 ARG A O 1
ATOM 874 N N . PHE A 1 100 ? 8.438 7.214 -20.685 1.00 85.44 100 PHE A N 1
ATOM 875 C CA . PHE A 1 100 ? 9.600 6.395 -21.050 1.00 85.44 100 PHE A CA 1
ATOM 876 C C . PHE A 1 100 ? 9.904 5.289 -20.036 1.00 85.44 100 PHE A C 1
ATOM 878 O O . PHE A 1 100 ? 10.834 4.511 -20.239 1.00 85.44 100 PHE A O 1
ATOM 885 N N . ASN A 1 101 ? 9.107 5.189 -18.971 1.00 91.31 101 ASN A N 1
ATOM 886 C CA . ASN A 1 101 ? 9.313 4.208 -17.919 1.00 91.31 101 ASN A CA 1
ATOM 887 C C . ASN A 1 101 ? 9.107 2.764 -18.426 1.00 91.31 101 ASN A C 1
ATOM 889 O O . ASN A 1 101 ? 8.203 2.486 -19.223 1.00 91.31 101 ASN A O 1
ATOM 893 N N . TRP A 1 102 ? 9.923 1.833 -17.925 1.00 90.88 102 TRP A N 1
ATOM 894 C CA . TRP A 1 102 ? 9.878 0.411 -18.278 1.00 90.88 102 TRP A CA 1
ATOM 895 C C . TRP A 1 102 ? 8.507 -0.232 -18.023 1.00 90.88 102 TRP A C 1
ATOM 897 O O . TRP A 1 102 ? 8.101 -1.116 -18.777 1.00 90.88 102 TRP A O 1
ATOM 907 N N . MET A 1 103 ? 7.741 0.255 -17.038 1.00 91.00 103 MET A N 1
ATOM 908 C CA . MET A 1 103 ? 6.398 -0.252 -16.723 1.00 91.00 103 MET A CA 1
ATOM 909 C C . MET A 1 103 ? 5.427 -0.157 -17.907 1.00 91.00 103 MET A C 1
ATOM 911 O O . MET A 1 103 ? 4.462 -0.913 -17.978 1.00 91.00 103 MET A O 1
ATOM 915 N N . ARG A 1 104 ? 5.679 0.731 -18.877 1.00 88.31 104 ARG A N 1
ATOM 916 C CA . ARG A 1 104 ? 4.859 0.849 -20.096 1.00 88.31 104 ARG A CA 1
ATOM 917 C C . ARG A 1 104 ? 5.102 -0.250 -21.119 1.00 88.31 104 ARG A C 1
ATOM 919 O O . ARG A 1 104 ? 4.307 -0.398 -22.041 1.00 88.31 104 ARG A O 1
ATOM 926 N N . LYS A 1 105 ? 6.191 -1.001 -20.973 1.00 89.81 105 LYS A N 1
ATOM 927 C CA . LYS A 1 105 ? 6.527 -2.145 -21.827 1.00 89.81 105 LYS A CA 1
ATOM 928 C C . LYS A 1 105 ? 5.875 -3.443 -21.330 1.00 89.81 105 LYS A C 1
ATOM 930 O O . LYS A 1 105 ? 5.992 -4.468 -21.997 1.00 89.81 105 LYS A O 1
ATOM 935 N N . LEU A 1 106 ? 5.213 -3.413 -20.168 1.00 90.25 106 LEU A N 1
ATOM 936 C CA . LEU A 1 106 ? 4.522 -4.569 -19.600 1.00 90.25 106 LEU A CA 1
ATOM 937 C C . LEU A 1 106 ? 3.316 -4.986 -20.460 1.00 90.25 106 LEU A C 1
ATOM 939 O O . LEU A 1 106 ? 2.634 -4.132 -21.031 1.00 90.25 106 LEU A O 1
ATOM 943 N N . PRO A 1 107 ? 2.997 -6.291 -20.527 1.00 90.38 107 PRO A N 1
ATOM 944 C CA . PRO A 1 107 ? 1.754 -6.748 -21.132 1.00 90.38 107 PRO A CA 1
ATOM 945 C C . PRO A 1 107 ? 0.547 -6.321 -20.284 1.00 90.38 107 PRO A C 1
ATOM 947 O O . PRO A 1 107 ? 0.645 -6.149 -19.068 1.00 90.38 107 PRO A O 1
ATOM 950 N N . ASN A 1 108 ? -0.623 -6.203 -20.919 1.00 90.00 108 ASN A N 1
ATOM 951 C CA . ASN A 1 108 ? -1.843 -5.702 -20.271 1.00 90.00 108 ASN A CA 1
ATO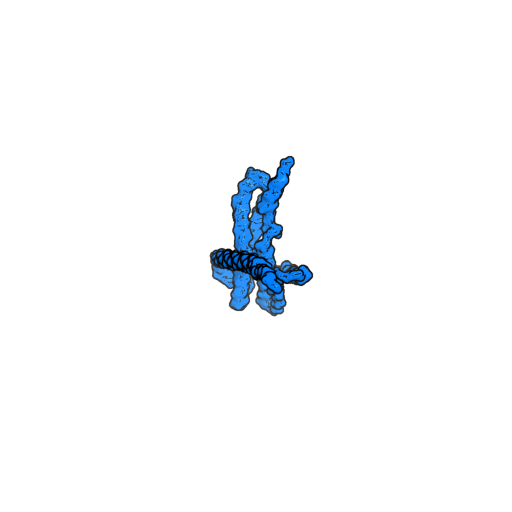M 952 C C . ASN A 1 108 ? -2.222 -6.463 -18.989 1.00 90.00 108 ASN A C 1
ATOM 954 O O . ASN A 1 108 ? -2.680 -5.845 -18.032 1.00 90.00 108 ASN A O 1
ATOM 958 N N . GLU A 1 109 ? -2.022 -7.781 -18.947 1.00 90.44 109 GLU A N 1
ATOM 959 C CA . GLU A 1 109 ? -2.320 -8.601 -17.765 1.00 90.44 109 GLU A CA 1
ATOM 960 C C . GLU A 1 109 ? -1.461 -8.209 -16.555 1.00 90.44 109 GLU A C 1
ATOM 962 O O . GLU A 1 109 ? -1.980 -8.022 -15.452 1.00 90.44 109 GLU A O 1
ATOM 967 N N . ASP A 1 110 ? -0.158 -8.023 -16.774 1.00 89.94 110 ASP A N 1
ATOM 968 C CA . ASP A 1 110 ? 0.797 -7.641 -15.732 1.00 89.94 110 ASP A CA 1
ATOM 969 C C . ASP A 1 110 ? 0.566 -6.184 -15.293 1.00 89.94 110 ASP A C 1
ATOM 971 O O . ASP A 1 110 ? 0.604 -5.882 -14.099 1.00 89.94 110 ASP A O 1
ATOM 975 N N . ILE A 1 111 ? 0.199 -5.294 -16.228 1.00 91.75 111 ILE A N 1
ATOM 976 C CA . ILE A 1 111 ? -0.225 -3.920 -15.913 1.00 91.75 111 ILE A CA 1
ATOM 977 C C . ILE A 1 111 ? -1.441 -3.926 -14.983 1.00 91.75 111 ILE A C 1
ATOM 979 O O . ILE A 1 111 ? -1.467 -3.180 -14.006 1.00 91.75 111 ILE A O 1
ATOM 983 N N . VAL A 1 112 ? -2.463 -4.740 -15.264 1.00 92.38 112 VAL A N 1
ATOM 984 C CA . VAL A 1 112 ? -3.673 -4.804 -14.427 1.00 92.38 112 VAL A CA 1
ATOM 985 C C . VAL A 1 112 ? -3.331 -5.281 -13.015 1.00 92.38 112 VAL A C 1
ATOM 987 O O . VAL A 1 112 ? -3.788 -4.671 -12.047 1.00 92.38 112 VAL A O 1
ATOM 990 N N . LYS A 1 113 ? -2.486 -6.310 -12.878 1.00 91.94 113 LYS A N 1
ATOM 991 C CA . LYS A 1 113 ? -2.023 -6.789 -11.565 1.00 91.94 113 LYS A CA 1
ATOM 992 C C . LYS A 1 113 ? -1.273 -5.698 -10.801 1.00 91.94 113 LYS A C 1
ATOM 994 O O . LYS A 1 113 ? -1.604 -5.432 -9.646 1.00 91.94 113 LYS A O 1
ATOM 999 N N . LEU A 1 114 ? -0.327 -5.018 -11.450 1.00 92.69 114 LEU A N 1
ATOM 1000 C CA . LEU A 1 114 ? 0.474 -3.974 -10.811 1.00 92.69 114 LEU A CA 1
ATOM 1001 C C . LEU A 1 114 ? -0.371 -2.743 -10.438 1.00 92.69 114 LEU A C 1
ATOM 1003 O O . LEU A 1 114 ? -0.204 -2.196 -9.351 1.00 92.69 114 LEU A O 1
ATOM 1007 N N . LYS A 1 115 ? -1.370 -2.377 -11.257 1.00 93.81 115 LYS A N 1
ATOM 1008 C CA . LYS A 1 115 ? -2.374 -1.351 -10.914 1.00 93.81 115 LYS A CA 1
ATOM 1009 C C . LYS A 1 115 ? -3.165 -1.713 -9.658 1.00 93.81 115 LYS A C 1
ATOM 1011 O O . LYS A 1 115 ? -3.353 -0.867 -8.788 1.00 93.81 115 LYS A O 1
ATOM 1016 N N . VAL A 1 116 ? -3.630 -2.958 -9.545 1.00 93.44 116 VAL A N 1
ATOM 1017 C CA . VAL A 1 116 ? -4.358 -3.418 -8.352 1.00 93.44 116 VAL A CA 1
ATOM 1018 C C . VAL A 1 116 ? -3.462 -3.359 -7.114 1.00 93.44 116 VAL A C 1
ATOM 1020 O O . VAL A 1 116 ? -3.914 -2.904 -6.063 1.00 93.44 116 VAL A O 1
ATOM 1023 N N . LEU A 1 117 ? -2.199 -3.779 -7.227 1.00 93.31 117 LEU A N 1
ATOM 1024 C CA . LEU A 1 117 ? -1.248 -3.724 -6.117 1.00 93.31 117 LEU A CA 1
ATOM 1025 C C . LEU A 1 117 ? -0.935 -2.280 -5.699 1.00 93.31 117 LEU A C 1
ATOM 1027 O O . LEU A 1 117 ? -1.008 -1.975 -4.511 1.00 93.31 117 LEU A O 1
ATOM 1031 N N . LEU A 1 118 ? -0.683 -1.375 -6.648 1.00 95.19 118 LEU A N 1
ATOM 1032 C CA . LEU A 1 118 ? -0.442 0.040 -6.352 1.00 95.19 118 LEU A CA 1
ATOM 1033 C C . LEU A 1 118 ? -1.668 0.702 -5.702 1.00 95.19 118 LEU A C 1
ATOM 1035 O O . LEU A 1 118 ? -1.537 1.449 -4.733 1.00 95.19 118 LEU A O 1
ATOM 1039 N N . LEU A 1 119 ? -2.878 0.378 -6.170 1.00 94.44 119 LEU A N 1
ATOM 1040 C CA . LEU A 1 119 ? -4.115 0.864 -5.555 1.00 94.44 119 LEU A CA 1
ATOM 1041 C C . LEU A 1 119 ? -4.271 0.351 -4.115 1.00 94.44 119 LEU A C 1
ATOM 1043 O O . LEU A 1 119 ? -4.636 1.118 -3.225 1.00 94.44 119 LEU A O 1
ATOM 1047 N N . LYS A 1 120 ? -3.961 -0.927 -3.859 1.00 92.31 120 LYS A N 1
ATOM 1048 C CA . LYS A 1 120 ? -3.932 -1.480 -2.497 1.00 92.31 120 LYS A CA 1
ATOM 1049 C C . LYS A 1 120 ? -2.896 -0.762 -1.625 1.00 92.31 120 LYS A C 1
ATOM 1051 O O . LYS A 1 120 ? -3.235 -0.391 -0.503 1.00 92.31 120 LYS A O 1
ATOM 1056 N N . LYS A 1 121 ? -1.688 -0.497 -2.144 1.00 91.75 121 LYS A N 1
ATOM 1057 C CA . LYS A 1 121 ? -0.640 0.270 -1.444 1.00 91.75 121 LYS A CA 1
ATOM 1058 C C . LYS A 1 121 ? -1.164 1.647 -1.032 1.00 91.75 121 LYS A C 1
ATOM 1060 O O . LYS A 1 121 ? -1.092 1.998 0.143 1.00 91.75 121 LYS A O 1
ATOM 1065 N N . ALA A 1 122 ? -1.797 2.368 -1.958 1.00 93.12 122 ALA A N 1
ATOM 1066 C CA . ALA A 1 122 ? -2.418 3.662 -1.682 1.00 93.12 122 ALA A CA 1
ATOM 1067 C C . ALA A 1 122 ? -3.517 3.574 -0.603 1.00 93.12 122 ALA A C 1
ATOM 1069 O O . ALA A 1 122 ? -3.594 4.431 0.274 1.00 93.12 122 ALA A O 1
ATOM 1070 N N . ILE A 1 123 ? -4.344 2.522 -0.606 1.00 90.44 123 ILE A N 1
ATOM 1071 C CA . ILE A 1 123 ? -5.375 2.310 0.426 1.00 90.44 123 ILE A CA 1
ATOM 1072 C C . ILE A 1 123 ? -4.753 2.109 1.817 1.00 90.44 123 ILE A C 1
ATOM 1074 O O . ILE A 1 123 ? -5.244 2.697 2.782 1.00 90.44 123 ILE A O 1
ATOM 1078 N N . TYR A 1 124 ? -3.683 1.314 1.935 1.00 87.81 124 TYR A N 1
ATOM 1079 C CA . TYR A 1 124 ? -2.961 1.127 3.204 1.00 87.81 124 TYR A CA 1
ATOM 1080 C C . TYR A 1 124 ? -2.250 2.398 3.676 1.00 87.81 124 TYR A C 1
ATOM 1082 O O . TYR A 1 124 ? -2.109 2.614 4.879 1.00 87.81 124 TYR A O 1
ATOM 1090 N N . PHE A 1 125 ? -1.847 3.253 2.740 1.00 88.75 125 PHE A N 1
ATOM 1091 C CA . PHE A 1 125 ? -1.157 4.506 3.014 1.00 88.75 125 PHE A CA 1
ATOM 1092 C C . PHE A 1 125 ? -2.075 5.584 3.620 1.00 88.75 125 PHE A C 1
ATOM 1094 O O . PHE A 1 125 ? -1.683 6.324 4.523 1.00 88.75 125 PHE A O 1
ATOM 1101 N N . LEU A 1 126 ? -3.341 5.642 3.192 1.00 88.25 126 LEU A N 1
ATOM 1102 C CA . LEU A 1 126 ? -4.294 6.690 3.590 1.00 88.25 126 LEU A CA 1
ATOM 1103 C C . LEU A 1 126 ? -4.514 6.864 5.110 1.00 88.25 126 LEU A C 1
ATOM 1105 O O . LEU A 1 126 ? -4.541 8.011 5.570 1.00 88.25 126 LEU A O 1
ATOM 1109 N N . PRO A 1 127 ? -4.697 5.805 5.928 1.00 83.88 127 PRO A N 1
ATOM 1110 C CA . PRO A 1 127 ? -4.781 5.936 7.386 1.00 83.88 127 PRO A CA 1
ATOM 1111 C C . PRO A 1 127 ? -3.576 6.648 7.999 1.00 83.88 127 PRO A C 1
ATOM 1113 O O . PRO A 1 127 ? -3.737 7.441 8.928 1.00 83.88 127 PRO A O 1
ATOM 1116 N N . ILE A 1 128 ? -2.389 6.383 7.456 1.00 83.44 128 ILE A N 1
ATOM 1117 C CA . ILE A 1 128 ? -1.127 6.933 7.940 1.00 83.44 128 ILE A CA 1
ATOM 1118 C C . ILE A 1 128 ? -1.069 8.423 7.611 1.00 83.44 128 ILE A C 1
ATOM 1120 O O . ILE A 1 128 ? -0.884 9.230 8.522 1.00 83.44 128 ILE A O 1
ATOM 1124 N N . CYS A 1 129 ? -1.373 8.800 6.362 1.00 82.25 129 CYS A N 1
ATOM 1125 C CA . CYS A 1 129 ? -1.509 10.202 5.952 1.00 82.25 129 CYS A CA 1
ATOM 1126 C C . CYS A 1 129 ? -2.479 10.966 6.857 1.00 82.25 129 CYS A C 1
ATOM 1128 O O . CYS A 1 129 ? -2.150 12.032 7.374 1.00 82.25 129 CYS A O 1
ATOM 1130 N N . ASN A 1 130 ? -3.669 10.405 7.098 1.00 83.69 130 ASN A N 1
ATOM 1131 C CA . ASN A 1 130 ? -4.676 11.039 7.947 1.00 83.69 130 ASN A CA 1
ATOM 1132 C C . ASN A 1 130 ? -4.158 11.297 9.368 1.00 83.69 130 ASN A C 1
ATOM 1134 O O . ASN A 1 130 ? -4.460 12.348 9.936 1.00 83.69 130 ASN A O 1
ATOM 1138 N N . LYS A 1 131 ? -3.379 10.369 9.938 1.00 82.19 131 LYS A N 1
ATOM 1139 C CA . LYS A 1 131 ? -2.771 10.544 11.261 1.00 82.19 131 LYS A CA 1
ATOM 1140 C C . LYS A 1 131 ? -1.724 11.664 11.247 1.00 82.19 131 LYS A C 1
ATOM 1142 O O . LYS A 1 131 ? -1.827 12.585 12.051 1.00 82.19 131 LYS A O 1
ATOM 1147 N N . ILE A 1 132 ? -0.814 11.669 10.273 1.00 80.06 132 ILE A N 1
ATOM 1148 C CA . ILE A 1 132 ? 0.226 12.706 10.134 1.00 80.06 132 ILE A CA 1
ATOM 1149 C C . ILE A 1 132 ? -0.380 14.096 10.001 1.00 80.06 132 ILE A C 1
ATOM 1151 O O . ILE A 1 132 ? 0.034 15.023 10.692 1.00 80.06 132 ILE A O 1
ATOM 1155 N N . PHE A 1 133 ? -1.388 14.258 9.141 1.00 81.25 133 PHE A N 1
ATOM 1156 C CA . PHE A 1 133 ? -2.036 15.555 8.957 1.00 81.25 133 PHE A CA 1
ATOM 1157 C C . PHE A 1 133 ? -2.725 16.034 10.239 1.00 81.25 133 PHE A C 1
ATOM 1159 O O . PHE A 1 133 ? -2.668 17.221 10.568 1.00 81.25 133 PHE A O 1
ATOM 1166 N N . GLN A 1 134 ? -3.344 15.126 11.000 1.00 82.44 134 GLN A N 1
ATOM 1167 C CA . GLN A 1 134 ? -3.916 15.465 12.304 1.00 82.44 134 GLN A CA 1
ATOM 1168 C C . GLN A 1 134 ? -2.844 15.900 13.307 1.00 82.44 134 GLN A C 1
ATOM 1170 O O . GLN A 1 134 ? -3.069 16.859 14.050 1.00 82.44 134 GLN A O 1
ATOM 1175 N N . ASP A 1 135 ? -1.697 15.229 13.325 1.00 78.69 135 ASP A N 1
ATOM 1176 C CA . ASP A 1 135 ? -0.607 15.524 14.255 1.00 78.69 135 ASP A CA 1
ATOM 1177 C C . ASP A 1 135 ? 0.096 16.836 13.879 1.00 78.69 135 ASP A C 1
ATOM 1179 O O . ASP A 1 135 ? 0.304 17.692 14.743 1.00 78.69 135 ASP A O 1
ATOM 1183 N N . LYS A 1 136 ? 0.310 17.087 12.581 1.00 80.81 136 LYS A N 1
ATOM 1184 C CA . LYS A 1 136 ? 0.812 18.362 12.044 1.00 80.81 136 LYS A CA 1
ATOM 1185 C C . LYS A 1 136 ? -0.058 19.546 12.469 1.00 80.81 136 LYS A C 1
ATOM 1187 O O . LYS A 1 136 ? 0.466 20.565 12.917 1.00 80.81 136 LYS A O 1
ATOM 1192 N N . ASN A 1 137 ? -1.382 19.403 12.408 1.00 81.56 137 ASN A N 1
ATOM 1193 C CA . ASN A 1 137 ? -2.315 20.456 12.827 1.00 81.56 137 ASN A CA 1
ATOM 1194 C C . ASN A 1 137 ? -2.242 20.752 14.332 1.00 81.56 137 ASN A C 1
ATOM 1196 O O . ASN A 1 137 ? -2.461 21.882 14.768 1.00 81.56 137 ASN A O 1
ATOM 1200 N N . LYS A 1 138 ? -1.923 19.744 15.146 1.00 82.31 138 LYS A N 1
ATOM 1201 C CA . LYS A 1 138 ? -1.795 19.886 16.601 1.00 82.31 138 LYS A CA 1
ATOM 1202 C C . LYS A 1 138 ? -0.386 20.329 17.026 1.00 82.31 138 LYS A C 1
ATOM 1204 O O . LYS A 1 138 ? -0.248 20.890 18.116 1.00 82.31 138 LYS A O 1
ATOM 1209 N N . LYS A 1 139 ? 0.629 20.153 16.164 1.00 82.75 139 LYS A N 1
ATOM 1210 C CA . LYS A 1 139 ? 2.045 20.491 16.403 1.00 82.75 139 LYS A CA 1
ATOM 1211 C C . LYS A 1 139 ? 2.225 21.901 16.951 1.00 82.75 139 LYS A C 1
ATOM 1213 O O . LYS A 1 139 ? 2.813 22.066 18.013 1.00 82.75 139 LYS A O 1
ATOM 1218 N N . HIS A 1 140 ? 1.668 22.909 16.274 1.00 80.31 140 HIS A N 1
ATOM 1219 C CA . HIS A 1 140 ? 1.864 24.316 16.643 1.00 80.31 140 HIS A CA 1
ATOM 1220 C C . HIS A 1 140 ? 1.400 24.612 18.077 1.00 80.31 140 HIS A C 1
ATOM 1222 O O . HIS A 1 140 ? 2.103 25.254 18.855 1.00 80.31 140 HIS A O 1
ATOM 1228 N N . ARG A 1 141 ? 0.237 24.074 18.467 1.00 82.75 141 ARG A N 1
ATOM 1229 C CA . ARG A 1 141 ? -0.291 24.238 19.826 1.00 82.75 141 ARG A CA 1
ATOM 1230 C C . ARG A 1 141 ? 0.588 23.543 20.863 1.00 82.75 141 ARG A C 1
ATOM 1232 O O . ARG A 1 141 ? 0.734 24.055 21.966 1.00 82.75 141 ARG A O 1
ATOM 1239 N N . LEU A 1 142 ? 1.133 22.374 20.550 1.00 80.12 142 LEU A N 1
ATOM 1240 C CA . LEU A 1 142 ? 1.963 21.620 21.487 1.00 80.12 142 LEU A CA 1
ATOM 1241 C C . LEU A 1 142 ? 3.359 22.219 21.653 1.00 80.12 142 LEU A C 1
ATOM 1243 O O . LEU A 1 142 ? 3.867 22.255 22.773 1.00 80.12 142 LEU A O 1
ATOM 1247 N N . TYR A 1 143 ? 3.921 22.735 20.563 1.00 81.50 143 TYR A N 1
ATOM 1248 C CA . TYR A 1 143 ? 5.193 23.446 20.540 1.00 81.50 143 TYR A CA 1
ATOM 1249 C C . TYR A 1 143 ? 5.135 24.715 21.394 1.00 81.50 143 TYR A C 1
ATOM 1251 O O . TYR A 1 143 ? 5.888 24.853 22.354 1.00 81.50 143 TYR A O 1
ATOM 1259 N N . ASN A 1 144 ? 4.141 25.578 21.154 1.00 83.50 144 ASN A N 1
ATOM 1260 C CA . ASN A 1 144 ? 3.996 26.842 21.888 1.00 83.50 144 ASN A CA 1
ATOM 1261 C C . ASN A 1 144 ? 3.701 26.655 23.386 1.00 83.50 144 ASN A C 1
ATOM 1263 O O . ASN A 1 144 ? 3.968 27.547 24.185 1.00 83.50 144 ASN A O 1
ATOM 1267 N N . ASN A 1 145 ? 3.129 25.511 23.774 1.00 85.31 145 ASN A N 1
ATOM 1268 C CA . ASN A 1 145 ? 2.845 25.180 25.171 1.00 85.31 145 ASN A CA 1
ATOM 1269 C C . ASN A 1 145 ? 3.968 24.349 25.833 1.00 85.31 145 ASN A C 1
ATOM 1271 O O . ASN A 1 145 ? 3.754 23.807 26.916 1.00 85.31 145 ASN A O 1
ATOM 1275 N N . TYR A 1 146 ? 5.144 24.226 25.201 1.00 76.44 146 TYR A N 1
ATOM 1276 C CA . TYR A 1 146 ? 6.321 23.502 25.713 1.00 76.44 146 TYR A CA 1
ATOM 1277 C C . TYR A 1 146 ? 6.074 22.015 26.034 1.00 76.44 146 TYR A C 1
ATOM 1279 O O . TYR A 1 146 ? 6.783 21.387 26.833 1.00 76.44 146 TYR A O 1
ATOM 1287 N N . TYR A 1 147 ? 5.063 21.414 25.402 1.00 76.25 147 TYR A N 1
ATOM 1288 C CA . TYR A 1 147 ? 4.817 19.980 25.535 1.00 76.25 147 TYR A CA 1
ATOM 1289 C C . TYR A 1 147 ? 5.798 19.152 24.703 1.00 76.25 147 TYR A C 1
ATOM 1291 O O . TYR A 1 147 ? 6.037 17.998 25.065 1.00 76.25 147 TYR A O 1
ATOM 1299 N N . ILE A 1 148 ? 6.380 19.748 23.658 1.00 77.19 148 ILE A N 1
ATOM 1300 C CA . ILE A 1 148 ? 7.295 19.121 22.695 1.00 77.19 148 ILE A CA 1
ATOM 1301 C C . ILE A 1 148 ? 8.505 20.031 22.506 1.00 77.19 148 ILE A C 1
ATOM 1303 O O . ILE A 1 148 ? 8.377 21.248 22.644 1.00 77.19 148 ILE A O 1
ATOM 1307 N N . ASP A 1 149 ? 9.662 19.445 22.224 1.00 80.56 149 ASP A N 1
ATOM 1308 C CA . ASP A 1 149 ? 10.891 20.190 21.961 1.00 80.56 149 ASP A CA 1
ATOM 1309 C C . ASP A 1 149 ? 11.124 20.404 20.454 1.00 80.56 149 ASP A C 1
ATOM 1311 O O . ASP A 1 149 ? 10.392 19.891 19.599 1.00 80.56 149 ASP A O 1
ATOM 1315 N N . ASP A 1 150 ? 12.150 21.192 20.126 1.00 83.31 150 ASP A N 1
ATOM 1316 C CA . ASP A 1 150 ? 12.556 21.472 18.745 1.00 83.31 150 ASP A CA 1
ATOM 1317 C C . ASP A 1 150 ? 12.885 20.198 17.964 1.00 83.31 150 ASP A C 1
ATOM 1319 O O . ASP A 1 150 ? 12.617 20.122 16.765 1.00 83.31 150 ASP A O 1
ATOM 1323 N N . ASN A 1 151 ? 13.457 19.194 18.632 1.00 83.25 151 ASN A N 1
ATOM 1324 C CA . ASN A 1 151 ? 13.849 17.944 17.995 1.00 83.25 151 ASN A CA 1
ATOM 1325 C C . ASN A 1 151 ? 12.616 17.133 17.578 1.00 83.25 151 ASN A C 1
ATOM 1327 O O . ASN A 1 151 ? 12.513 16.717 16.431 1.00 83.25 151 ASN A O 1
ATOM 1331 N N . MET A 1 152 ? 11.632 16.994 18.469 1.00 76.31 152 MET A N 1
ATOM 1332 C CA . MET A 1 152 ? 10.347 16.346 18.189 1.00 76.31 152 MET A CA 1
ATOM 1333 C C . MET A 1 152 ? 9.556 17.080 17.105 1.00 76.31 152 MET A C 1
ATOM 1335 O O . MET A 1 152 ? 8.890 16.449 16.285 1.00 76.31 152 MET A O 1
ATOM 1339 N N . SER A 1 153 ? 9.620 18.415 17.081 1.00 80.44 153 SER A N 1
ATOM 1340 C CA . SER A 1 153 ? 8.992 19.191 16.010 1.00 80.44 153 SER A CA 1
ATOM 1341 C C . SER A 1 153 ? 9.642 18.905 14.655 1.00 80.44 153 SER A C 1
ATOM 1343 O O . SER A 1 153 ? 8.922 18.697 13.681 1.00 80.44 153 SER A O 1
ATOM 1345 N N . LYS A 1 154 ? 10.980 18.889 14.592 1.00 83.69 154 LYS A N 1
ATOM 1346 C CA . LYS A 1 154 ? 11.728 18.587 13.363 1.00 83.69 154 LYS A CA 1
ATOM 1347 C C . LYS A 1 154 ? 11.505 17.154 12.891 1.00 83.69 154 LYS A C 1
ATOM 1349 O O . LYS A 1 154 ? 11.329 16.946 11.701 1.00 83.69 154 LYS A O 1
ATOM 1354 N N . GLU A 1 155 ? 11.447 16.197 13.812 1.00 80.94 155 GLU A N 1
ATOM 1355 C CA . GLU A 1 155 ? 11.138 14.796 13.508 1.00 80.94 155 GLU A CA 1
ATOM 1356 C C . GLU A 1 155 ? 9.766 14.659 12.833 1.00 80.94 155 GLU A C 1
ATOM 1358 O O . GLU A 1 155 ? 9.630 13.977 11.821 1.00 80.94 155 GLU A O 1
ATOM 1363 N N . LEU A 1 156 ? 8.742 15.355 13.341 1.00 78.31 156 LEU A N 1
ATOM 1364 C CA . LEU A 1 156 ? 7.416 15.343 12.720 1.00 78.31 156 LEU A CA 1
ATOM 1365 C C . LEU A 1 156 ? 7.421 15.991 11.328 1.00 78.31 156 LEU A C 1
ATOM 1367 O O . LEU A 1 156 ? 6.710 15.522 10.439 1.00 78.31 156 LEU A O 1
ATOM 1371 N N . ASP A 1 157 ? 8.194 17.060 11.135 1.00 83.94 157 ASP A N 1
ATOM 1372 C CA . ASP A 1 157 ? 8.351 17.688 9.821 1.00 83.94 157 ASP A CA 1
ATOM 1373 C C . ASP A 1 157 ? 9.063 16.753 8.833 1.00 83.94 157 ASP A C 1
ATOM 1375 O O . ASP A 1 157 ? 8.557 16.569 7.730 1.00 83.94 157 ASP A O 1
ATOM 1379 N N . GLY A 1 158 ? 10.139 16.081 9.255 1.00 82.69 158 GLY A N 1
ATOM 1380 C CA . GLY A 1 158 ? 10.841 15.082 8.444 1.00 82.69 158 GLY A CA 1
ATOM 1381 C C . GLY A 1 158 ? 9.943 13.906 8.061 1.00 82.69 158 GLY A C 1
ATOM 1382 O O . GLY A 1 158 ? 9.869 13.541 6.893 1.00 82.69 158 GLY A O 1
ATOM 1383 N N . GLN A 1 159 ? 9.150 13.386 9.003 1.00 80.50 159 GLN A N 1
ATOM 1384 C CA . GLN A 1 159 ? 8.138 12.378 8.680 1.00 80.50 159 GLN A CA 1
ATOM 1385 C C . GLN A 1 159 ? 7.148 12.921 7.641 1.00 80.50 159 GLN A C 1
ATOM 1387 O O . GLN A 1 159 ? 6.886 12.261 6.642 1.00 80.50 159 GLN A O 1
ATOM 1392 N N . CYS A 1 160 ? 6.620 14.139 7.815 1.00 82.19 160 CYS A N 1
ATOM 1393 C CA . CYS A 1 160 ? 5.724 14.734 6.817 1.00 82.19 160 CYS A CA 1
ATOM 1394 C C . CYS A 1 160 ? 6.354 14.794 5.416 1.00 82.19 160 CYS A C 1
ATOM 1396 O O . CYS A 1 160 ? 5.635 14.577 4.443 1.00 82.19 160 CYS A O 1
ATOM 1398 N N . GLU A 1 161 ? 7.647 15.101 5.314 1.00 83.69 161 GLU A N 1
ATOM 1399 C CA . GLU A 1 161 ? 8.388 15.127 4.050 1.00 83.69 161 GLU A CA 1
ATOM 1400 C C . GLU A 1 161 ? 8.508 13.726 3.437 1.00 83.69 161 GLU A C 1
ATOM 1402 O O . GLU A 1 161 ? 8.059 13.548 2.305 1.00 83.69 161 GLU A O 1
ATOM 1407 N N . GLU A 1 162 ? 8.954 12.717 4.199 1.00 82.25 162 GLU A N 1
ATOM 1408 C CA . GLU A 1 162 ? 9.013 11.308 3.753 1.00 82.25 162 GLU A CA 1
ATOM 1409 C C . GLU A 1 162 ? 7.654 10.834 3.199 1.00 82.25 162 GLU A C 1
ATOM 1411 O O . GLU A 1 162 ? 7.550 10.189 2.154 1.00 82.25 162 GLU A O 1
ATOM 1416 N N . PHE A 1 163 ? 6.567 11.194 3.885 1.00 82.88 163 PHE A N 1
ATOM 1417 C CA . PHE A 1 163 ? 5.216 10.825 3.471 1.00 82.88 163 PHE A CA 1
ATOM 1418 C C . PHE A 1 163 ? 4.733 11.583 2.227 1.00 82.88 163 PHE A C 1
ATOM 1420 O O . PHE A 1 163 ? 3.955 11.040 1.440 1.00 82.88 163 PHE A O 1
ATOM 1427 N N . LEU A 1 164 ? 5.165 12.827 2.024 1.00 85.81 164 LEU A N 1
ATOM 1428 C CA . LEU A 1 164 ? 4.866 13.571 0.798 1.00 85.81 164 LEU A CA 1
ATOM 1429 C C . LEU A 1 164 ? 5.643 13.015 -0.398 1.00 85.81 164 LEU A C 1
ATOM 1431 O O . LEU A 1 164 ? 5.092 12.949 -1.498 1.00 85.81 164 LEU A O 1
ATOM 1435 N N . GLU A 1 165 ? 6.886 12.590 -0.193 1.00 87.38 165 GLU A N 1
ATOM 1436 C CA . GLU A 1 165 ? 7.685 11.921 -1.220 1.00 87.38 165 GLU A CA 1
ATOM 1437 C C . GLU A 1 165 ? 7.013 10.627 -1.675 1.00 87.38 165 GLU A C 1
ATOM 1439 O O . GLU A 1 165 ? 6.743 10.464 -2.864 1.00 87.38 165 GLU A O 1
ATOM 1444 N N . GLU A 1 166 ? 6.626 9.763 -0.738 1.00 86.94 166 GLU A N 1
ATOM 1445 C CA . GLU A 1 166 ? 5.912 8.523 -1.048 1.00 86.94 166 GLU A CA 1
ATOM 1446 C C . GLU A 1 166 ? 4.579 8.786 -1.773 1.00 86.94 166 GLU A C 1
ATOM 1448 O O . GLU A 1 166 ? 4.232 8.109 -2.742 1.00 86.94 166 GLU A O 1
ATOM 1453 N N . PHE A 1 167 ? 3.842 9.822 -1.361 1.00 88.19 167 PHE A N 1
ATOM 1454 C CA . PHE A 1 167 ? 2.617 10.235 -2.044 1.00 88.19 167 PHE A CA 1
ATOM 1455 C C . PHE A 1 167 ? 2.875 10.615 -3.512 1.00 88.19 167 PHE A C 1
ATOM 1457 O O . PHE A 1 167 ? 2.143 10.187 -4.409 1.00 88.19 167 PHE A O 1
ATOM 1464 N N . ASN A 1 168 ? 3.934 11.386 -3.770 1.00 90.06 168 ASN A N 1
ATOM 1465 C CA . ASN A 1 168 ? 4.341 11.767 -5.122 1.00 90.06 168 ASN A CA 1
ATOM 1466 C C . ASN A 1 168 ? 4.823 10.558 -5.936 1.00 90.06 168 ASN A C 1
ATOM 1468 O O . ASN A 1 168 ? 4.515 10.469 -7.127 1.00 90.06 168 ASN A O 1
ATOM 1472 N N . MET A 1 169 ? 5.507 9.601 -5.303 1.00 89.94 169 MET A N 1
ATOM 1473 C CA . MET A 1 169 ? 5.929 8.351 -5.939 1.00 89.94 169 MET A CA 1
ATOM 1474 C C . MET A 1 169 ? 4.732 7.513 -6.391 1.00 89.94 169 MET A C 1
ATOM 1476 O O . MET A 1 169 ? 4.708 7.059 -7.533 1.00 89.94 169 MET A O 1
ATOM 1480 N N . ILE A 1 170 ? 3.689 7.378 -5.566 1.00 92.44 170 ILE A N 1
ATOM 1481 C CA . ILE A 1 170 ? 2.455 6.671 -5.950 1.00 92.44 170 ILE A CA 1
ATOM 1482 C C . ILE A 1 170 ? 1.804 7.326 -7.179 1.00 92.44 170 ILE A C 1
ATOM 1484 O O . ILE A 1 170 ? 1.382 6.633 -8.106 1.00 92.44 170 ILE A O 1
ATOM 1488 N N . ILE A 1 171 ? 1.739 8.662 -7.218 1.00 93.50 171 ILE A N 1
ATOM 1489 C CA . ILE A 1 171 ? 1.206 9.410 -8.371 1.00 93.50 171 ILE A CA 1
ATOM 1490 C C . ILE A 1 171 ? 2.060 9.168 -9.620 1.00 93.50 171 ILE A C 1
ATOM 1492 O O . ILE A 1 171 ? 1.526 8.961 -10.716 1.00 93.50 171 ILE A O 1
ATOM 1496 N N . TYR A 1 172 ? 3.381 9.196 -9.468 1.00 93.12 172 TYR A N 1
ATOM 1497 C CA . TYR A 1 172 ? 4.321 8.945 -10.551 1.00 93.12 172 TYR A CA 1
ATOM 1498 C C . TYR A 1 172 ? 4.176 7.529 -11.121 1.00 93.12 172 TYR A C 1
ATOM 1500 O O . TYR A 1 172 ? 3.988 7.372 -12.330 1.00 93.12 172 TYR A O 1
ATOM 1508 N N . GLU A 1 173 ? 4.183 6.503 -10.271 1.00 93.31 173 GLU A N 1
ATOM 1509 C CA . GLU A 1 173 ? 4.024 5.105 -10.680 1.00 93.31 173 GLU A CA 1
ATOM 1510 C C . GLU A 1 173 ? 2.662 4.862 -11.340 1.00 93.31 173 GLU A C 1
ATOM 1512 O O . GLU A 1 173 ? 2.571 4.187 -12.370 1.00 93.31 173 GLU A O 1
ATOM 1517 N N . ALA A 1 174 ? 1.601 5.497 -10.833 1.00 95.50 174 ALA A N 1
ATOM 1518 C CA . ALA A 1 174 ? 0.288 5.451 -11.464 1.00 95.50 174 ALA A CA 1
ATOM 1519 C C . ALA A 1 174 ? 0.334 6.011 -12.894 1.00 95.50 174 ALA A C 1
ATOM 1521 O O . ALA A 1 174 ? -0.199 5.404 -13.826 1.00 95.50 174 ALA A O 1
ATOM 1522 N N . ASN A 1 175 ? 1.032 7.130 -13.093 1.00 94.69 175 ASN A N 1
ATOM 1523 C CA . ASN A 1 175 ? 1.232 7.719 -14.413 1.00 94.69 175 ASN A CA 1
ATOM 1524 C C . ASN A 1 175 ? 2.156 6.891 -15.316 1.00 94.69 175 ASN A C 1
ATOM 1526 O O . ASN A 1 175 ? 2.028 6.983 -16.539 1.00 94.69 175 ASN A O 1
ATOM 1530 N N . CYS A 1 176 ? 3.049 6.069 -14.763 1.00 92.56 176 CYS A N 1
ATOM 1531 C CA . CYS A 1 176 ? 3.833 5.098 -15.530 1.00 92.56 176 CYS A CA 1
ATOM 1532 C C . CYS A 1 176 ? 2.936 3.962 -16.042 1.00 92.56 176 CYS A C 1
ATOM 1534 O O . CYS A 1 176 ? 2.995 3.609 -17.217 1.00 92.56 176 CYS A O 1
ATOM 1536 N N . LEU A 1 177 ? 2.037 3.451 -15.198 1.00 92.94 177 LEU A N 1
ATOM 1537 C CA . LEU A 1 177 ? 1.118 2.355 -15.532 1.00 92.94 177 LEU A CA 1
ATOM 1538 C C . LEU A 1 177 ? -0.031 2.770 -16.454 1.00 92.94 177 LEU A C 1
ATOM 1540 O O . LEU A 1 177 ? -0.570 1.954 -17.205 1.00 92.94 177 LEU A O 1
ATOM 1544 N N . SER A 1 178 ? -0.480 4.020 -16.361 1.00 92.94 178 SER A N 1
ATOM 1545 C CA . SER A 1 178 ? -1.579 4.533 -17.172 1.00 92.94 178 SER A CA 1
ATOM 1546 C C . SER A 1 178 ? -1.528 6.052 -17.275 1.00 92.94 178 SER A C 1
ATOM 1548 O O . SER A 1 178 ? -1.448 6.726 -16.251 1.00 92.94 178 SER A O 1
ATOM 1550 N N . PRO A 1 179 ? -1.638 6.631 -18.484 1.00 92.38 179 PRO A N 1
ATOM 1551 C CA . PRO A 1 179 ? -1.710 8.081 -18.638 1.00 92.38 179 PRO A CA 1
ATOM 1552 C C . PRO A 1 179 ? -2.805 8.697 -17.755 1.00 92.38 179 PRO A C 1
ATOM 1554 O O . PRO A 1 179 ? -3.930 8.198 -17.750 1.00 92.38 179 PRO A O 1
ATOM 1557 N N . ARG A 1 180 ? -2.468 9.781 -17.041 1.00 92.00 180 ARG A N 1
ATOM 1558 C CA . ARG A 1 180 ? -3.368 10.567 -16.170 1.00 92.00 180 ARG A CA 1
ATOM 1559 C C . ARG A 1 180 ? -3.987 9.814 -14.990 1.00 92.00 180 ARG A C 1
ATOM 1561 O O . ARG A 1 180 ? -4.828 10.363 -14.285 1.00 92.00 180 ARG A O 1
ATOM 1568 N N . TRP A 1 181 ? -3.581 8.575 -14.721 1.00 95.38 181 TRP A N 1
ATOM 1569 C CA . TRP A 1 181 ? -4.147 7.835 -13.593 1.00 95.38 181 TRP A CA 1
ATOM 1570 C C . TRP A 1 181 ? -3.683 8.379 -12.237 1.00 95.38 181 TRP A C 1
ATOM 1572 O O . TRP A 1 181 ? -4.426 8.298 -11.261 1.00 95.38 181 TRP A O 1
ATOM 1582 N N . GLY A 1 182 ? -2.527 9.047 -12.188 1.00 92.69 182 GLY A N 1
ATOM 1583 C CA . GLY A 1 182 ? -2.070 9.754 -10.991 1.00 92.69 182 GLY A CA 1
ATOM 1584 C C . GLY A 1 182 ? -3.040 10.838 -10.494 1.00 92.69 182 GLY A C 1
ATOM 1585 O O . GLY A 1 182 ? -3.054 11.133 -9.305 1.00 92.69 182 GLY A O 1
ATOM 1586 N N . GLU A 1 183 ? -3.901 11.383 -11.361 1.00 93.31 183 GLU A N 1
ATOM 1587 C CA . GLU A 1 183 ? -4.911 12.390 -10.990 1.00 93.31 183 GLU A CA 1
ATOM 1588 C C . GLU A 1 183 ? -6.084 11.792 -10.190 1.00 93.31 183 GLU A C 1
ATOM 1590 O O . GLU A 1 183 ? -6.759 12.497 -9.442 1.00 93.31 183 GLU A O 1
ATOM 1595 N N . THR A 1 184 ? -6.345 10.489 -10.347 1.00 95.44 184 THR A N 1
ATOM 1596 C CA . THR A 1 184 ? -7.551 9.817 -9.825 1.00 95.44 184 THR A CA 1
ATOM 1597 C C . THR A 1 184 ? -7.250 8.713 -8.816 1.00 95.44 184 THR A C 1
ATOM 1599 O O . THR A 1 184 ? -8.087 8.435 -7.962 1.00 95.44 184 THR A O 1
ATOM 1602 N N . ILE A 1 185 ? -6.047 8.127 -8.830 1.00 95.12 185 ILE A N 1
ATOM 1603 C CA . ILE A 1 185 ? -5.696 6.991 -7.965 1.00 95.12 185 ILE A CA 1
ATOM 1604 C C . ILE A 1 185 ? -5.946 7.262 -6.475 1.00 95.12 185 ILE A C 1
ATOM 1606 O O . ILE A 1 185 ? -6.472 6.404 -5.767 1.00 95.12 185 ILE A O 1
ATOM 1610 N N . ILE A 1 186 ? -5.623 8.465 -5.997 1.00 92.38 186 ILE A N 1
ATOM 1611 C CA . ILE A 1 186 ? -5.775 8.826 -4.585 1.00 92.38 186 ILE A CA 1
ATOM 1612 C C . ILE A 1 186 ? -7.251 8.996 -4.209 1.00 92.38 186 ILE A C 1
ATOM 1614 O O . ILE A 1 186 ? -7.669 8.540 -3.143 1.00 92.38 186 ILE A O 1
ATOM 1618 N N . SER A 1 187 ? -8.063 9.618 -5.070 1.00 92.31 187 SER A N 1
ATOM 1619 C CA . SER A 1 187 ? -9.497 9.794 -4.808 1.00 92.31 187 SER A CA 1
ATOM 1620 C C . SER A 1 187 ? -10.248 8.461 -4.879 1.00 92.31 187 SER A C 1
ATOM 1622 O O . SER A 1 187 ? -11.110 8.194 -4.036 1.00 92.31 187 SER A O 1
ATOM 1624 N N . ASP A 1 188 ? -9.862 7.578 -5.802 1.00 93.12 188 ASP A N 1
ATOM 1625 C CA . ASP A 1 188 ? -10.367 6.209 -5.878 1.00 93.12 188 ASP A CA 1
ATOM 1626 C C . ASP A 1 188 ? -9.989 5.392 -4.636 1.00 93.12 188 ASP A C 1
ATOM 1628 O O . ASP A 1 188 ? -10.863 4.768 -4.023 1.00 93.12 188 ASP A O 1
ATOM 1632 N N . ALA A 1 189 ? -8.722 5.445 -4.209 1.00 93.50 189 ALA A N 1
ATOM 1633 C CA . ALA A 1 189 ? -8.258 4.805 -2.979 1.00 93.50 189 ALA A CA 1
ATOM 1634 C C . ALA A 1 189 ? -9.037 5.313 -1.758 1.00 93.50 189 ALA A C 1
ATOM 1636 O O . ALA A 1 189 ? -9.465 4.517 -0.921 1.00 93.50 189 ALA A O 1
ATOM 1637 N N . TYR A 1 190 ? -9.294 6.622 -1.681 1.00 91.69 190 TYR A N 1
ATOM 1638 C CA . TYR A 1 190 ? -10.059 7.233 -0.596 1.00 91.69 190 TYR A CA 1
ATOM 1639 C C . TYR A 1 190 ? -11.502 6.728 -0.553 1.00 91.69 190 TYR A C 1
ATOM 1641 O O . TYR A 1 190 ? -11.998 6.344 0.511 1.00 91.69 190 TYR A O 1
ATOM 1649 N N . ARG A 1 191 ? -12.170 6.658 -1.711 1.00 91.38 191 ARG A N 1
ATOM 1650 C CA . ARG A 1 191 ? -13.532 6.118 -1.825 1.00 91.38 191 ARG A CA 1
ATOM 1651 C C . ARG A 1 191 ? -13.595 4.658 -1.372 1.00 91.38 191 ARG A C 1
ATOM 1653 O O . ARG A 1 191 ? -14.493 4.297 -0.611 1.00 91.38 191 ARG A O 1
ATOM 1660 N N . ILE A 1 192 ? -12.640 3.832 -1.803 1.00 91.81 192 ILE A N 1
ATOM 1661 C CA . ILE A 1 192 ? -12.577 2.410 -1.434 1.00 91.81 192 ILE A CA 1
ATOM 1662 C C . ILE A 1 192 ? -12.280 2.247 0.058 1.00 91.81 192 ILE A C 1
ATOM 1664 O O . ILE A 1 192 ? -12.942 1.461 0.734 1.00 91.81 192 ILE A O 1
ATOM 1668 N N . PHE A 1 193 ? -11.327 3.011 0.592 1.00 90.44 193 PHE A N 1
ATOM 1669 C CA . PHE A 1 193 ? -10.976 2.985 2.008 1.00 90.44 193 PHE A CA 1
ATOM 1670 C C . PHE A 1 193 ? -12.192 3.264 2.902 1.00 90.44 193 PHE A C 1
ATOM 1672 O O . PHE A 1 193 ? -12.471 2.497 3.826 1.00 90.44 193 PHE A O 1
ATOM 1679 N N . HIS A 1 194 ? -12.959 4.317 2.602 1.00 88.69 194 HIS A N 1
ATOM 1680 C CA . HIS A 1 194 ? -14.171 4.640 3.361 1.00 88.69 194 HIS A CA 1
ATOM 1681 C C . HIS A 1 194 ? -15.262 3.591 3.206 1.00 88.69 194 HIS A C 1
ATOM 1683 O O . HIS A 1 194 ? -15.874 3.209 4.201 1.00 88.69 194 HIS A O 1
ATOM 1689 N N . HIS A 1 195 ? -15.474 3.078 1.993 1.00 90.38 195 HIS A N 1
ATOM 1690 C CA . HIS A 1 195 ? -16.425 1.993 1.769 1.00 90.38 195 HIS A CA 1
ATOM 1691 C C . HIS A 1 195 ? -16.078 0.750 2.609 1.00 90.38 195 HIS A C 1
ATOM 1693 O O . HIS A 1 1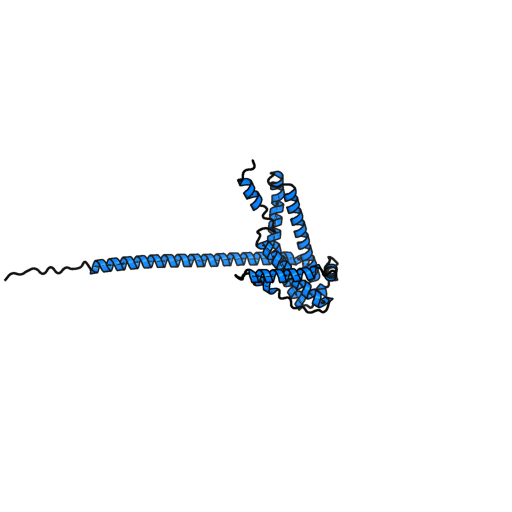95 ? -16.938 0.205 3.303 1.00 90.38 195 HIS A O 1
ATOM 1699 N N . ASN A 1 196 ? -14.802 0.352 2.626 1.00 87.81 196 ASN A N 1
ATOM 1700 C CA . ASN A 1 196 ? -14.318 -0.775 3.424 1.00 87.81 196 ASN A CA 1
ATOM 1701 C C . ASN A 1 196 ? -14.472 -0.527 4.927 1.00 87.81 196 ASN A C 1
ATOM 1703 O O . ASN A 1 196 ? -14.851 -1.436 5.664 1.00 87.81 196 ASN A O 1
ATOM 1707 N N . LYS A 1 197 ? -14.216 0.703 5.385 1.00 86.81 197 LYS A N 1
ATOM 1708 C CA . LYS A 1 197 ? -14.401 1.089 6.786 1.00 86.81 197 LYS A CA 1
ATOM 1709 C C . LYS A 1 197 ? -15.867 0.977 7.215 1.00 86.81 197 LYS A C 1
ATOM 1711 O O . LYS A 1 197 ? -16.144 0.367 8.243 1.00 86.81 197 LYS A O 1
ATOM 1716 N N . ILE A 1 198 ? -16.795 1.495 6.407 1.00 86.38 198 ILE A N 1
ATOM 1717 C CA . ILE A 1 198 ? -18.242 1.404 6.667 1.00 86.38 198 ILE A CA 1
ATOM 1718 C C . ILE A 1 198 ? -18.673 -0.063 6.753 1.00 86.38 198 ILE A C 1
ATOM 1720 O O . ILE A 1 198 ? -19.300 -0.466 7.732 1.00 86.38 198 ILE A O 1
ATOM 1724 N N . LYS A 1 199 ? -18.263 -0.884 5.780 1.00 88.19 199 LYS A N 1
ATOM 1725 C CA . LYS A 1 199 ? -18.579 -2.316 5.757 1.00 88.19 199 LYS A CA 1
ATOM 1726 C C . LYS A 1 199 ? -18.035 -3.053 6.988 1.00 88.19 199 LYS A C 1
ATOM 1728 O O . LYS A 1 199 ? -18.745 -3.855 7.592 1.00 88.19 199 LYS A O 1
ATOM 1733 N N . ALA A 1 200 ? -16.800 -2.761 7.396 1.00 85.81 200 ALA A N 1
ATOM 1734 C CA . ALA A 1 200 ? -16.193 -3.365 8.581 1.00 85.81 200 ALA A CA 1
ATOM 1735 C C . ALA A 1 200 ? -16.924 -2.974 9.878 1.00 85.81 200 ALA A C 1
ATOM 1737 O O . ALA A 1 200 ? -17.098 -3.812 10.768 1.00 85.81 200 ALA A O 1
ATOM 1738 N N . ASP A 1 201 ? -17.378 -1.725 9.991 1.00 83.94 201 ASP A N 1
ATOM 1739 C CA . ASP A 1 201 ? -18.141 -1.252 11.148 1.00 83.94 201 ASP A CA 1
ATOM 1740 C C . ASP A 1 201 ? -19.547 -1.880 11.201 1.00 83.94 201 ASP A C 1
ATOM 1742 O O . ASP A 1 201 ? -20.015 -2.262 12.276 1.00 83.94 201 ASP A O 1
ATOM 1746 N N . GLU A 1 202 ? -20.204 -2.072 10.054 1.00 86.69 202 GLU A N 1
ATOM 1747 C CA . GLU A 1 202 ? -21.472 -2.808 9.958 1.00 86.69 202 GLU A CA 1
ATOM 1748 C C . GLU A 1 202 ? -21.324 -4.284 10.357 1.00 86.69 202 GLU A C 1
ATOM 1750 O O . GLU A 1 202 ? -22.150 -4.817 11.102 1.00 86.69 202 GLU A O 1
ATOM 1755 N N . GLU A 1 203 ? -20.260 -4.955 9.912 1.00 85.44 203 GLU A N 1
ATOM 1756 C CA . GLU A 1 203 ? -19.977 -6.343 10.294 1.00 85.44 203 GLU A CA 1
ATOM 1757 C C . GLU A 1 203 ? -19.670 -6.486 11.789 1.00 85.44 203 GLU A C 1
ATOM 1759 O O . GLU A 1 203 ? -20.114 -7.450 12.422 1.00 85.44 203 GLU A O 1
ATOM 1764 N N . LYS A 1 204 ? -18.950 -5.525 12.382 1.00 86.88 204 LYS A N 1
ATOM 1765 C CA . LYS A 1 204 ? -18.711 -5.491 13.832 1.00 86.88 204 LYS A CA 1
ATOM 1766 C C . LYS A 1 204 ? -20.014 -5.344 14.610 1.00 86.88 204 LYS A C 1
ATOM 1768 O O . LYS A 1 204 ? -20.237 -6.129 15.529 1.00 86.88 204 LYS A O 1
ATOM 1773 N N . LYS A 1 205 ? -20.898 -4.426 14.201 1.00 85.12 205 LYS A N 1
ATOM 1774 C CA . LYS A 1 205 ? -22.224 -4.254 14.821 1.00 85.12 205 LYS A CA 1
ATOM 1775 C C . LYS A 1 205 ? -23.053 -5.536 14.746 1.00 85.12 205 LYS A C 1
ATOM 1777 O O . LYS A 1 205 ? -23.548 -5.994 15.771 1.00 85.12 205 LYS A O 1
ATOM 1782 N N . LYS A 1 206 ? -23.107 -6.190 13.580 1.00 86.44 206 LYS A N 1
ATOM 1783 C CA . LYS A 1 206 ? -23.795 -7.486 13.416 1.00 86.44 206 LYS A CA 1
ATOM 1784 C C . LYS A 1 206 ? -23.213 -8.572 14.330 1.00 86.44 206 LYS A C 1
ATOM 1786 O O . LYS A 1 206 ? -23.959 -9.309 14.973 1.00 86.44 206 LYS A O 1
ATOM 1791 N N . LYS A 1 207 ? -21.881 -8.670 14.437 1.00 86.06 207 LYS A N 1
ATOM 1792 C CA . LYS A 1 207 ? -21.212 -9.628 15.340 1.00 86.06 207 LYS A CA 1
ATOM 1793 C C . LYS A 1 207 ? -21.504 -9.334 16.816 1.00 86.06 207 LYS A C 1
ATOM 1795 O O . LYS A 1 207 ? -21.684 -10.272 17.594 1.00 86.06 207 LYS A O 1
ATOM 1800 N N . GLU A 1 208 ? -21.556 -8.068 17.216 1.00 83.25 208 GLU A N 1
ATOM 1801 C CA . GLU A 1 208 ? -21.919 -7.665 18.581 1.00 83.25 208 GLU A CA 1
ATOM 1802 C C . GLU A 1 208 ? -23.389 -7.944 18.899 1.00 83.25 208 GLU A C 1
ATOM 1804 O O . GLU A 1 208 ? -23.691 -8.465 19.974 1.00 83.25 208 GLU A O 1
ATOM 1809 N N . GLU A 1 209 ? -24.299 -7.685 17.961 1.00 82.44 209 GLU A N 1
ATOM 1810 C CA . GLU A 1 209 ? -25.719 -8.015 18.094 1.00 82.44 209 GLU A CA 1
ATOM 1811 C C . GLU A 1 209 ? -25.933 -9.521 18.268 1.00 82.44 209 GLU A C 1
ATOM 1813 O O . GLU A 1 209 ? -26.624 -9.932 19.203 1.00 82.44 209 GLU A O 1
ATOM 1818 N N . LEU A 1 210 ? -25.267 -10.353 17.459 1.00 83.56 210 LEU A N 1
ATOM 1819 C CA . LEU A 1 210 ? -25.304 -11.813 17.598 1.00 83.56 210 LEU A CA 1
ATOM 1820 C C . LEU A 1 210 ? -24.747 -12.276 18.953 1.00 83.56 210 LEU A C 1
ATOM 1822 O O . LEU A 1 210 ? -25.363 -13.102 19.628 1.00 83.56 210 LEU A O 1
ATOM 1826 N N . LYS A 1 211 ? -23.620 -11.708 19.409 1.00 84.69 211 LYS A N 1
ATOM 1827 C CA . LYS A 1 211 ? -23.062 -12.006 20.742 1.00 84.69 211 LYS A CA 1
ATOM 1828 C C . LYS A 1 211 ? -24.020 -11.603 21.865 1.00 84.69 211 LYS A C 1
ATOM 1830 O O . LYS A 1 211 ? -24.160 -12.338 22.843 1.00 84.69 211 LYS A O 1
ATOM 1835 N N . ASN A 1 212 ? -24.696 -10.464 21.736 1.00 82.38 212 ASN A N 1
ATOM 1836 C CA . ASN A 1 212 ? -25.654 -9.981 22.727 1.00 82.38 212 ASN A CA 1
ATOM 1837 C C . ASN A 1 212 ? -26.940 -10.819 22.744 1.00 82.38 212 ASN A C 1
ATOM 1839 O O . ASN A 1 212 ? -27.460 -11.108 23.824 1.00 82.38 212 ASN A O 1
ATOM 1843 N N . GLN A 1 213 ? -27.427 -11.269 21.586 1.00 81.81 213 GLN A N 1
ATOM 1844 C CA . GLN A 1 213 ? -28.552 -12.202 21.497 1.00 81.81 213 GLN A CA 1
ATOM 1845 C C . GLN A 1 213 ? -28.202 -13.566 22.104 1.00 81.81 213 GLN A C 1
ATOM 1847 O O . GLN A 1 213 ? -28.967 -14.071 22.926 1.00 81.81 213 GLN A O 1
ATOM 1852 N N . ALA A 1 214 ? -27.016 -14.109 21.811 1.00 79.69 214 ALA A N 1
ATOM 1853 C CA . ALA A 1 214 ? -26.542 -15.363 22.398 1.00 79.69 214 ALA A CA 1
ATOM 1854 C C . ALA A 1 214 ? -26.380 -15.271 23.928 1.00 79.69 214 ALA A C 1
ATOM 1856 O O . ALA A 1 214 ? -26.779 -16.184 24.652 1.00 79.69 214 ALA A O 1
ATOM 1857 N N . LYS A 1 215 ? -25.862 -14.149 24.455 1.00 80.69 215 LYS A N 1
ATOM 1858 C CA . LYS A 1 215 ? -25.801 -13.901 25.909 1.00 80.69 215 LYS A CA 1
ATOM 1859 C C . LYS A 1 215 ? -27.195 -13.837 26.539 1.00 80.69 215 LYS A C 1
ATOM 1861 O O . LY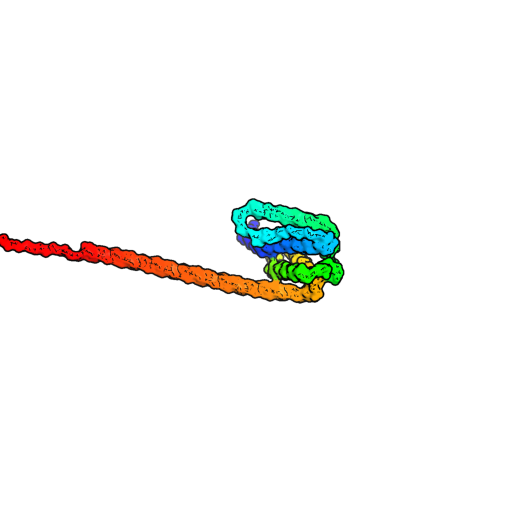S A 1 215 ? -27.408 -14.439 27.590 1.00 80.69 215 LYS A O 1
ATOM 1866 N N . LYS A 1 216 ? -28.152 -13.156 25.896 1.00 80.19 216 LYS A N 1
ATOM 1867 C CA . LYS A 1 216 ? -29.549 -13.088 26.365 1.00 80.19 216 LYS A CA 1
ATOM 1868 C C . LYS A 1 216 ? -30.232 -14.458 26.342 1.00 80.19 216 LYS A C 1
ATOM 1870 O O . LYS A 1 216 ? -30.978 -14.761 27.267 1.00 80.19 216 LYS A O 1
ATOM 1875 N N . GLN A 1 217 ? -29.978 -15.286 25.328 1.00 74.50 217 GLN A N 1
ATOM 1876 C CA . GLN A 1 217 ? -30.505 -16.654 25.263 1.00 74.50 217 GLN A CA 1
ATOM 1877 C C . GLN A 1 217 ? -29.913 -17.539 26.364 1.00 74.50 217 GLN A C 1
ATOM 1879 O O . GLN A 1 217 ? -30.680 -18.149 27.103 1.00 74.50 217 GLN A O 1
ATOM 1884 N N . LYS A 1 218 ? -28.588 -17.517 26.570 1.00 77.69 218 LYS A N 1
ATOM 1885 C CA . LYS A 1 218 ? -27.942 -18.265 27.664 1.00 77.69 218 LYS A CA 1
ATOM 1886 C C . LYS A 1 218 ? -28.468 -17.866 29.044 1.00 77.69 218 LYS A C 1
ATOM 1888 O O . LYS A 1 218 ? -28.720 -18.740 29.860 1.00 77.69 218 LYS A O 1
ATOM 1893 N N . GLN A 1 219 ? -28.686 -16.571 29.290 1.00 71.69 219 GLN A N 1
ATOM 1894 C CA . GLN A 1 219 ? -29.274 -16.094 30.551 1.00 71.69 219 GLN A CA 1
ATOM 1895 C C . GLN A 1 219 ? -30.733 -16.524 30.743 1.00 71.69 219 GLN A C 1
ATOM 1897 O O . GLN A 1 219 ? -31.160 -16.755 31.872 1.00 71.69 219 GLN A O 1
ATOM 1902 N N . LYS A 1 220 ? -31.523 -16.602 29.664 1.00 76.31 220 LYS A N 1
ATOM 1903 C CA . LYS A 1 220 ? -32.889 -17.136 29.737 1.00 76.31 220 LYS A CA 1
ATOM 1904 C C . LYS A 1 220 ? -32.874 -18.634 30.032 1.00 76.31 220 LYS A C 1
ATOM 1906 O O . LYS A 1 220 ? -33.684 -19.086 30.830 1.00 76.31 220 LYS A O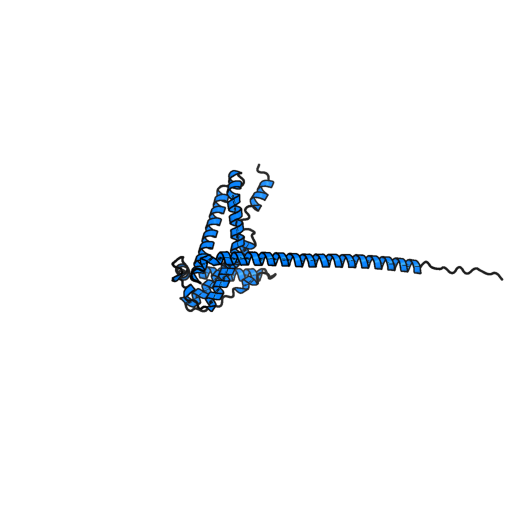 1
ATOM 1911 N N . GLU A 1 221 ? -31.945 -19.375 29.437 1.00 70.12 221 GLU A N 1
ATOM 1912 C CA . GLU A 1 221 ? -31.822 -20.820 29.631 1.00 70.12 221 GLU A CA 1
ATOM 1913 C C . GLU A 1 221 ? -31.357 -21.188 31.049 1.00 70.12 221 GLU A C 1
ATOM 1915 O O . GLU A 1 221 ? -31.924 -22.098 31.648 1.00 70.12 221 GLU A O 1
ATOM 1920 N N . THR A 1 222 ? -30.395 -20.459 31.634 1.00 72.25 222 THR A N 1
ATOM 1921 C CA . THR A 1 222 ? -29.997 -20.674 33.039 1.00 72.25 222 THR A CA 1
ATOM 1922 C C . THR A 1 222 ? -31.119 -20.343 34.012 1.00 72.25 222 THR A C 1
ATOM 1924 O O . THR A 1 222 ? -31.397 -21.145 34.896 1.00 72.25 222 THR A O 1
ATOM 1927 N N . LYS A 1 223 ? -31.827 -19.221 33.815 1.00 72.75 223 LYS A N 1
ATOM 1928 C CA . LYS A 1 223 ? -32.998 -18.888 34.644 1.00 72.75 223 LYS A CA 1
ATOM 1929 C C . LYS A 1 223 ? -34.089 -19.952 34.547 1.00 72.75 223 LYS A C 1
ATOM 1931 O O . LYS A 1 223 ? -34.681 -20.300 35.562 1.00 72.75 223 LYS A O 1
ATOM 1936 N N . LEU A 1 224 ? -34.338 -20.479 33.345 1.00 68.94 224 LEU A N 1
ATOM 1937 C CA . LEU A 1 224 ? -35.320 -21.541 33.148 1.00 68.94 224 LEU A CA 1
ATOM 1938 C C . LEU A 1 224 ? -34.902 -22.818 33.894 1.00 68.94 224 LEU A C 1
ATOM 1940 O O . LEU A 1 224 ? -35.713 -23.356 34.643 1.00 68.94 224 LEU A O 1
ATOM 1944 N N . LYS A 1 225 ? -33.631 -23.234 33.772 1.00 73.25 225 LYS A N 1
ATOM 1945 C CA . LYS A 1 225 ? -33.064 -24.399 34.476 1.00 73.25 225 LYS A CA 1
ATOM 1946 C C . LYS A 1 225 ? -33.189 -24.278 35.998 1.00 73.25 225 LYS A C 1
ATOM 1948 O O . LYS A 1 225 ? -33.729 -25.189 36.622 1.00 73.25 225 LYS A O 1
ATOM 1953 N N . GLU A 1 226 ? -32.817 -23.132 36.569 1.00 69.19 226 GLU A N 1
ATOM 1954 C CA . GLU A 1 226 ? -32.967 -22.856 38.007 1.00 69.19 226 GLU A CA 1
ATOM 1955 C C . GLU A 1 226 ? -34.433 -22.917 38.465 1.00 69.19 226 GLU A C 1
ATOM 1957 O O . GLU A 1 226 ? -34.732 -23.452 39.535 1.00 69.19 226 GLU A O 1
ATOM 1962 N N . THR A 1 227 ? -35.373 -22.394 37.666 1.00 68.38 227 THR A N 1
ATOM 1963 C CA . THR A 1 227 ? -36.804 -22.477 38.003 1.00 68.38 227 THR A CA 1
ATOM 1964 C C . THR A 1 227 ? -37.341 -23.905 37.941 1.00 68.38 227 THR A C 1
ATOM 1966 O O . THR A 1 227 ? -38.105 -24.294 38.822 1.00 68.38 227 THR A O 1
ATOM 1969 N N . THR A 1 228 ? -36.917 -24.712 36.963 1.00 69.56 228 THR A N 1
ATOM 1970 C CA . THR A 1 228 ? -37.301 -26.130 36.882 1.00 69.56 228 THR A CA 1
ATOM 1971 C C . THR A 1 228 ? -36.696 -26.971 38.001 1.00 69.56 228 THR A C 1
ATOM 1973 O O . THR A 1 228 ? -37.381 -27.837 38.535 1.00 69.56 228 THR A O 1
ATOM 1976 N N . GLU A 1 229 ? -35.452 -26.711 38.411 1.00 72.06 229 GLU A N 1
ATOM 1977 C CA . GLU A 1 229 ? -34.839 -27.411 39.547 1.00 72.06 229 GLU A CA 1
ATOM 1978 C C . GLU A 1 229 ? -35.552 -27.086 40.862 1.00 72.06 229 GLU A C 1
ATOM 1980 O O . GLU A 1 229 ? -35.882 -28.000 41.618 1.00 72.06 229 GLU A O 1
ATOM 1985 N N . LYS A 1 230 ? -35.884 -25.810 41.106 1.00 74.38 230 LYS A N 1
ATOM 1986 C CA . LYS A 1 230 ? -36.684 -25.412 42.276 1.00 74.38 230 LYS A CA 1
ATOM 1987 C C . LYS A 1 230 ? -38.076 -26.043 42.278 1.00 74.38 230 LYS A C 1
ATOM 1989 O O . LYS A 1 230 ? -38.525 -26.506 43.322 1.00 74.38 230 LYS A O 1
ATOM 1994 N N . ALA A 1 231 ? -38.746 -26.091 41.126 1.00 70.44 231 ALA A N 1
ATOM 1995 C CA . ALA A 1 231 ? -40.052 -26.736 41.002 1.00 70.44 231 ALA A CA 1
ATOM 1996 C C . ALA A 1 231 ? -39.977 -28.253 41.261 1.00 70.44 231 ALA A C 1
ATOM 1998 O O . ALA A 1 231 ? -40.842 -28.799 41.941 1.00 70.44 231 ALA A O 1
ATOM 1999 N N . ASN A 1 232 ? -38.923 -28.925 40.785 1.00 72.25 232 ASN A N 1
ATOM 2000 C CA . ASN A 1 232 ? -38.705 -30.352 41.036 1.00 72.25 232 ASN A CA 1
ATOM 2001 C C . ASN A 1 232 ? -38.390 -30.658 42.508 1.00 72.25 232 ASN A C 1
ATOM 2003 O O . ASN A 1 232 ? -38.814 -31.696 43.010 1.00 72.25 232 ASN A O 1
ATOM 2007 N N . LEU A 1 233 ? -37.659 -29.778 43.202 1.00 77.44 233 LEU A N 1
ATOM 2008 C CA . LEU A 1 233 ? -37.410 -29.910 44.642 1.00 77.44 233 LEU A CA 1
ATOM 2009 C C . LEU A 1 233 ? -38.707 -29.756 45.449 1.00 77.44 233 LEU A C 1
ATOM 2011 O O . LEU A 1 233 ? -39.009 -30.621 46.264 1.00 77.44 233 LEU A O 1
ATOM 2015 N N . LEU A 1 234 ? -39.515 -28.734 45.146 1.00 72.88 234 LEU A N 1
ATOM 2016 C CA . LEU A 1 234 ? -40.840 -28.543 45.752 1.00 72.88 234 LEU A CA 1
ATOM 2017 C C . LEU A 1 234 ? -41.775 -29.737 45.507 1.00 72.88 234 LEU A C 1
ATOM 2019 O O . LEU A 1 234 ? -42.476 -30.173 46.414 1.00 72.88 234 LEU A O 1
ATOM 2023 N N . ALA A 1 235 ? -41.778 -30.296 44.294 1.00 71.19 235 ALA A N 1
ATOM 2024 C CA . ALA A 1 235 ? -42.583 -31.474 43.982 1.00 71.19 235 ALA A CA 1
ATOM 2025 C C . ALA A 1 235 ? -42.155 -32.708 44.797 1.00 71.19 235 ALA A C 1
ATOM 2027 O O . ALA A 1 235 ? -43.013 -33.472 45.229 1.00 71.19 235 ALA A O 1
ATOM 2028 N N . LYS A 1 236 ? -40.850 -32.893 45.044 1.00 70.88 236 LYS A N 1
ATOM 2029 C CA . LYS A 1 236 ? -40.347 -33.973 45.909 1.00 70.88 236 LYS A CA 1
ATOM 2030 C C . LYS A 1 236 ? -40.753 -33.784 47.371 1.00 70.88 236 LYS A C 1
ATOM 2032 O O . LYS A 1 236 ? -41.214 -34.745 47.973 1.00 70.88 236 LYS A O 1
ATOM 2037 N N . GLU A 1 237 ? -40.662 -32.565 47.902 1.00 66.31 237 GLU A N 1
ATOM 2038 C CA . GLU A 1 237 ? -41.133 -32.245 49.262 1.00 66.31 237 GLU A CA 1
ATOM 2039 C C . GLU A 1 237 ? -42.632 -32.528 49.435 1.00 66.31 237 GLU A C 1
ATOM 2041 O O . GLU A 1 237 ? -43.049 -33.072 50.449 1.00 66.31 237 GLU A O 1
ATOM 2046 N N . ILE A 1 238 ? -43.460 -32.226 48.432 1.00 65.31 238 ILE A N 1
ATOM 2047 C CA . ILE A 1 238 ? -44.906 -32.500 48.497 1.00 65.31 238 ILE A CA 1
ATOM 2048 C C . ILE A 1 238 ? -45.199 -34.011 48.478 1.00 65.31 238 ILE A C 1
ATOM 2050 O O . ILE A 1 238 ? -46.144 -34.456 49.126 1.00 65.31 238 ILE A O 1
ATOM 2054 N N . ILE A 1 239 ? -44.394 -34.804 47.763 1.00 62.78 239 ILE A N 1
ATOM 2055 C CA . ILE A 1 239 ? -44.536 -36.268 47.700 1.00 62.78 239 ILE A CA 1
ATOM 2056 C C . ILE A 1 239 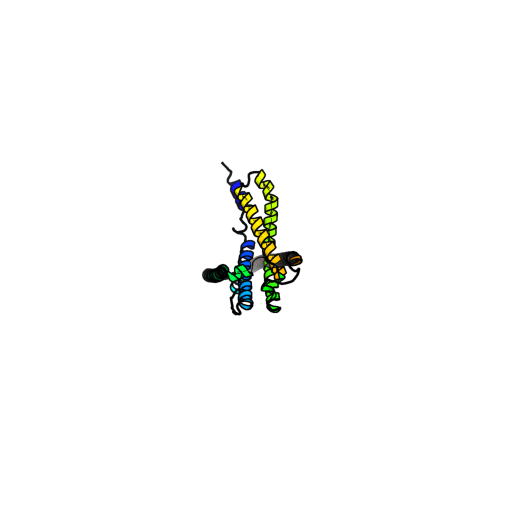? -44.062 -36.938 49.002 1.00 62.78 239 ILE A C 1
ATOM 2058 O O . ILE A 1 239 ? -44.653 -37.932 49.412 1.00 62.78 239 ILE A O 1
ATOM 2062 N N . GLU A 1 240 ? -43.041 -36.400 49.678 1.00 55.41 240 GLU A N 1
ATOM 2063 C CA . GLU A 1 240 ? -42.579 -36.917 50.979 1.00 55.41 240 GLU A CA 1
ATOM 2064 C C . GLU A 1 240 ? -43.513 -36.563 52.153 1.00 55.41 240 GLU A C 1
ATOM 2066 O O . GLU A 1 240 ? -43.486 -37.251 53.172 1.00 55.41 240 GLU A O 1
ATOM 2071 N N . VAL A 1 241 ? -44.360 -35.532 52.029 1.00 51.88 241 VAL A N 1
ATOM 2072 C CA . VAL A 1 241 ? -45.153 -34.981 53.151 1.00 51.88 241 VAL A CA 1
ATOM 2073 C C . VAL A 1 241 ? -46.665 -35.290 53.053 1.00 51.88 241 VAL A C 1
ATOM 2075 O O . VAL A 1 241 ? -47.473 -34.674 53.744 1.00 51.88 241 VAL A O 1
ATOM 2078 N N . GLY A 1 242 ? -47.109 -36.287 52.274 1.00 38.94 242 GLY A N 1
ATOM 2079 C CA . GLY A 1 242 ? -48.536 -36.661 52.260 1.00 38.94 242 GLY A CA 1
ATOM 2080 C C . GLY A 1 242 ? -48.853 -38.138 52.002 1.00 38.94 242 GLY A C 1
ATOM 2081 O O . GLY A 1 242 ? -48.287 -38.716 51.080 1.00 38.94 242 GLY A O 1
ATOM 2082 N N . PRO A 1 243 ? -49.863 -38.729 52.679 1.00 45.16 243 PRO A N 1
ATOM 2083 C CA . PRO A 1 243 ? -50.279 -38.592 54.075 1.00 45.16 243 PRO A CA 1
ATOM 2084 C C . PRO A 1 243 ? -49.800 -39.799 54.910 1.00 45.16 243 PRO A C 1
ATOM 2086 O O . PRO A 1 243 ? -49.895 -40.950 54.485 1.00 45.16 243 PRO A O 1
ATOM 2089 N N . THR A 1 244 ? -49.354 -39.561 56.143 1.00 42.03 244 THR A N 1
ATOM 2090 C CA . THR A 1 244 ? -49.284 -40.613 57.161 1.00 42.03 244 THR A CA 1
ATOM 2091 C C . THR A 1 244 ? -50.699 -41.123 57.429 1.00 42.03 244 THR A C 1
ATOM 2093 O O . THR A 1 244 ? -51.533 -40.428 58.008 1.00 42.03 244 THR A O 1
ATOM 2096 N N . SER A 1 245 ? -50.983 -42.347 56.986 1.00 40.94 245 SER A N 1
ATOM 2097 C CA . SER A 1 245 ? -52.150 -43.111 57.410 1.00 40.94 245 SER A CA 1
ATOM 2098 C C . SER A 1 245 ? -52.057 -43.352 58.916 1.00 40.94 245 SER A C 1
ATOM 2100 O O . SER A 1 245 ? -51.384 -44.271 59.381 1.00 40.94 245 SER A O 1
ATOM 2102 N N . SER A 1 246 ? -52.717 -42.500 59.689 1.00 43.53 246 SER A N 1
ATOM 2103 C CA . SER A 1 246 ? -53.148 -42.820 61.041 1.00 43.53 246 SER A CA 1
ATOM 2104 C C . SER A 1 246 ? -54.311 -43.811 60.938 1.00 43.53 246 SER A C 1
ATOM 2106 O O . SER A 1 246 ? -55.454 -43.401 60.730 1.00 43.53 246 SER A O 1
ATOM 2108 N N . GLU A 1 247 ? -54.032 -45.110 61.040 1.00 37.38 247 GLU A N 1
ATOM 2109 C CA . GLU A 1 247 ? -55.066 -46.086 61.393 1.00 37.38 247 GLU A CA 1
ATOM 2110 C C . GLU A 1 247 ? -55.497 -45.843 62.849 1.00 37.38 247 GLU A C 1
ATOM 2112 O O . GLU A 1 247 ? -54.634 -45.771 63.732 1.00 37.38 247 GLU A O 1
ATOM 2117 N N . PRO A 1 248 ? -56.801 -45.696 63.143 1.00 44.16 248 PRO A N 1
ATOM 2118 C CA . PRO A 1 248 ? -57.281 -45.735 64.509 1.00 44.16 248 PRO A CA 1
ATOM 2119 C C . PRO A 1 248 ? -57.398 -47.196 64.949 1.00 44.16 248 PRO A C 1
ATOM 2121 O O . PRO A 1 248 ? -58.084 -48.004 64.326 1.00 44.16 248 PRO A O 1
ATOM 2124 N N . THR A 1 249 ? -56.755 -47.516 66.064 1.00 37.59 249 THR A N 1
ATOM 2125 C CA . THR A 1 249 ? -57.019 -48.707 66.867 1.00 37.59 249 THR A CA 1
ATOM 2126 C C . THR A 1 249 ? -58.515 -48.781 67.187 1.00 37.59 249 THR A C 1
ATOM 2128 O O . THR A 1 249 ? -59.044 -47.918 67.890 1.00 37.59 249 THR A O 1
ATOM 2131 N N . GLN A 1 250 ? -59.203 -49.809 66.686 1.00 38.31 250 GLN A N 1
ATOM 2132 C CA . GLN A 1 250 ? -60.499 -50.232 67.213 1.00 38.31 250 GLN A CA 1
ATOM 2133 C C . GLN A 1 250 ? -60.280 -51.434 68.130 1.00 38.31 250 GLN A C 1
ATOM 2135 O O . GLN A 1 250 ? -59.729 -52.453 67.723 1.00 38.31 250 GLN A O 1
ATOM 2140 N N . ASN A 1 251 ? -60.674 -51.244 69.388 1.00 38.62 251 ASN A N 1
ATOM 2141 C CA . ASN A 1 251 ? -60.844 -52.290 70.383 1.00 38.62 251 ASN A CA 1
ATOM 2142 C C . ASN A 1 251 ? -61.982 -53.223 69.956 1.00 38.62 251 ASN A C 1
ATOM 2144 O O . ASN A 1 251 ? -63.072 -52.722 69.686 1.00 38.62 251 ASN A O 1
ATOM 2148 N N . GLU A 1 252 ? -61.737 -54.531 70.007 1.00 37.47 252 GLU A N 1
ATOM 2149 C CA . GLU A 1 252 ? -62.634 -55.556 70.567 1.00 37.47 252 GLU A CA 1
ATOM 2150 C C . GLU A 1 252 ? -61.841 -56.836 70.865 1.00 37.47 252 GLU A C 1
ATOM 2152 O O . GLU A 1 252 ? -61.020 -57.245 70.011 1.00 37.47 252 GLU A O 1
#

Organism: Plasmodium cynomolgi (strain B) (NCBI:txid1120755)

Sequence (252 aa):
YVPLFTKNKRNEFFNCLRYENKQFQAYENFSKKYEIEKYKYYLKVERKIEVNYNTDILEELNSDSHELDRKNEQYFESLLDDIYNDQKYAKDSELCDPRFNWMRKLPNEDIVKLKVLLLKKAIYFLPICNKIFQDKNKKHRLYNNYYIDDNMSKELDGQCEEFLEEFNMIIYEANCLSPRWGETIISDAYRIFHHNKIKADEEKKKKEELKNQAKKQKQKETKLKETTEKANLLAKEIIEVGPTSSEPTQNE

Secondary structure (DSSP, 8-state):
---HHHHHHHHHHT--TTSS-HHHHHHHHHHHHHHHHHHHHHIIIII--------GGGTTTT-S-HHHHHHHHHHHHHHHHHHHT-HHHHHHTSS--TTS-GGGGS-HHHHHHHHHHHHHHHHHHHHHHHHHHHHHHHHHHHHHTTSS-HHHHHHHHHHHHHHHHHHHHHHHHHHHHSTTGGGTHHHHHHHHHHHHHHHHHHHHHHHHHHHHHHHHHHHHHHHHHHHHHHHHHHHHHHHHTS----------

Radius of gyration: 32.26 Å; chains: 1; bounding box: 85×82×92 Å

InterPro domains:
  IPR018624 Translocation protein Sec66 [PF09802] (114-221)

Foldseek 3Di:
DPDPVLVVVLCVLPCPCPHPPPLSVVLVLLVLLLLLLVVQQVCCQVVVDHDDDDSCLSVVPPDPDPVSVVVVVVVSVVSVVVCVPPPVNVVLLDDDPLQPRSLLRGDPVSLVVSLVSLLVSLLSLVVVVVSLVVSLVCLVVCDVVVSDDPVRSVVSVVVVVVSVVVLVSSLSVLCNSDNPSSVCSNVVSVVVNVVVVVVVVVVVVVVVVVVVVVVVVVVVVVVVVVVVVVVVVVVVVVVVPDDPPPDDDDDD